Protein AF-A0A2M7ND25-F1 (afdb_monomer)

Nearest PDB structures (foldseek):
  5qsu-assembly2_A  TM=4.707E-01  e=6.808E-01  Homo sapiens
  5uf7-assembly1_A  TM=5.001E-01  e=2.031E+00  Rattus norvegicus
  6gsa-assembly1_E  TM=2.054E-01  e=1.523E+00  Saccharomyces cerevisiae

Foldseek 3Di:
DDDDDDDDDDDDPDPVVVVVVVVVVVVVVVVPCQPQDDDPPPPDRDQRADDVVRLVVLLVVLFADPPDDDDLVSLVVSLVSLVSSQVNLVVNLVVCVVVVHDPVVNVVSVVSNVRSVVRNVSSVVVSLVVLQVQQQVLVVVVLPDACVQQADPVVLDGPPVVSVVSNLVRNPSYPDAWPDWDQWVCVQEVCCVVVVADTRWIWTGHWHAHPPQWIWGFTQTPVPGTKIWIWHDDPSHIYTSDMD

Mean predicted aligned error: 12.82 Å

pLDDT: mean 81.29, std 20.76, range [27.8, 97.62]

Sequence (244 aa):
MKITKLMAILGKINLTVAFIVLFLFTNFAFNTLKAQITTKDKNVSEYTYYTLEEIKERFDKYKIDSSTHLTESEFLERITILQDLKPSTYRTYKAAVAYFATPKRLKEISDINYGINSSIAIAKNKISYMREHKADSTISTFRTQPIERIYDFDRNQFVNKNQLEEVKKYVFASSDKPNFEVHQLDKFLPNVSQFGIKNGQRAFGYRMSLKDNYHLLIIDLPENGRKMILFQQNGWDNTVKGVY

Secondary structure (DSSP, 8-state):
--------------HHHHHHHHHHHHHHHHHH-------S-TT--------HHHHHHHHHHH---TT----HHHHHHHHHHHHHHHHHHHHHHHHHHHTT--HHHHHHHHHHHHHHHHHHHHHHHHHHHHHHHHHHHHHHHHHTS-GGGTEETTTTEE--HHHHHHHHHHGGGSSSPP-EEES-HHHHSTTGGGGTPPTT--EEEEEEE-STTEEEEEEEETTTEEEEEEEEEETTEEEEEEE-

Solvent-accessible surface area (backbone atoms only — not comparable to full-atom values): 14267 Å² total; per-residue (Å²): 135,86,86,90,85,90,79,87,91,82,75,93,71,55,71,66,58,57,50,53,53,51,56,54,51,51,59,57,56,59,73,71,57,75,71,79,72,82,56,99,50,96,83,57,91,75,67,79,83,55,55,72,67,56,48,47,54,50,44,72,72,53,61,48,60,94,84,65,84,75,55,66,68,57,40,52,51,38,39,53,56,46,56,60,44,49,64,33,48,54,49,51,44,54,51,37,59,77,69,68,51,52,70,68,59,55,48,52,46,49,50,50,53,51,48,42,54,50,16,43,51,51,42,52,52,53,44,50,51,54,39,19,58,49,14,45,55,48,48,60,55,55,75,71,53,60,66,74,64,48,37,38,77,93,75,67,40,75,41,59,58,74,60,51,51,50,44,71,71,23,51,88,45,25,85,66,74,68,78,37,76,42,71,36,41,34,80,66,29,72,63,45,53,86,71,77,40,71,75,61,37,45,33,40,25,39,67,42,84,52,72,95,47,27,32,42,35,43,30,46,28,92,89,74,45,69,39,37,37,37,28,38,53,60,88,91,46,42,46,74,73,46,74,88

Radius of gyration: 31.82 Å; Cα contacts (8 Å, |Δi|>4): 282; chains: 1; bounding box: 54×35×125 Å

Structure (mmCIF, N/CA/C/O backbone):
data_AF-A0A2M7ND25-F1
#
_entry.id   AF-A0A2M7ND25-F1
#
loop_
_atom_site.group_PDB
_atom_site.id
_atom_site.type_symbol
_atom_site.label_atom_id
_atom_site.label_alt_id
_atom_site.label_comp_id
_atom_site.label_asym_id
_atom_site.label_entity_id
_atom_site.label_seq_id
_atom_site.pdbx_PDB_ins_code
_atom_site.Cartn_x
_atom_site.Cartn_y
_atom_site.Cartn_z
_atom_site.occupancy
_atom_site.B_iso_or_equiv
_atom_site.auth_seq_id
_atom_site.auth_comp_id
_atom_site.auth_asym_id
_atom_site.auth_atom_id
_atom_site.pdbx_PDB_model_num
ATOM 1 N N . MET A 1 1 ? -10.971 0.078 -93.283 1.00 37.44 1 MET A N 1
ATOM 2 C CA . MET A 1 1 ? -10.490 1.370 -93.831 1.00 37.44 1 MET A CA 1
ATOM 3 C C . MET A 1 1 ? -10.970 2.495 -92.908 1.00 37.44 1 MET A C 1
ATOM 5 O O . MET A 1 1 ? -12.125 2.414 -92.512 1.00 37.44 1 MET A O 1
ATOM 9 N N . LYS A 1 2 ? -10.109 3.496 -92.610 1.00 28.34 2 LYS A N 1
ATOM 10 C CA . LYS A 1 2 ? -10.182 4.563 -91.555 1.00 28.34 2 LYS A CA 1
ATOM 11 C C . LYS A 1 2 ? -9.792 4.042 -90.156 1.00 28.34 2 LYS A C 1
ATOM 13 O O . LYS A 1 2 ? -10.437 3.117 -89.692 1.00 28.34 2 LYS A O 1
ATOM 18 N N . ILE A 1 3 ? -8.702 4.412 -89.461 1.00 29.55 3 ILE A N 1
ATOM 19 C CA . ILE A 1 3 ? -7.854 5.618 -89.251 1.00 29.55 3 ILE A CA 1
ATOM 20 C C . ILE A 1 3 ? -8.504 6.754 -88.421 1.00 29.55 3 ILE A C 1
ATOM 22 O O . ILE A 1 3 ? -9.491 7.347 -88.849 1.00 29.55 3 ILE A O 1
ATOM 26 N N . THR A 1 4 ? -7.788 7.122 -87.333 1.00 30.72 4 THR A N 1
ATOM 27 C CA . THR A 1 4 ? -7.749 8.388 -86.540 1.00 30.72 4 THR A CA 1
ATOM 28 C C . THR A 1 4 ? -8.934 8.702 -85.607 1.00 30.72 4 THR A C 1
ATOM 30 O O . THR A 1 4 ? -10.067 8.440 -85.963 1.00 30.72 4 THR A O 1
ATOM 33 N N . LYS A 1 5 ? -8.789 9.308 -84.412 1.00 30.34 5 LYS A N 1
ATOM 34 C CA . LYS A 1 5 ? -7.699 10.075 -83.764 1.00 30.34 5 LYS A CA 1
ATOM 35 C C . LYS A 1 5 ? -8.072 10.251 -82.278 1.00 30.34 5 LYS A C 1
ATOM 37 O O . LYS A 1 5 ? -9.199 10.648 -82.013 1.00 30.34 5 LYS A O 1
ATOM 42 N N . LEU A 1 6 ? -7.132 10.091 -81.348 1.00 27.80 6 LEU A N 1
ATOM 43 C CA . LEU A 1 6 ? -7.022 10.979 -80.180 1.00 27.80 6 LEU A CA 1
ATOM 44 C C . LEU A 1 6 ? -5.640 10.784 -79.558 1.00 27.80 6 LEU A C 1
ATOM 46 O O . LEU A 1 6 ? -5.403 9.895 -78.748 1.00 27.80 6 LEU A O 1
ATOM 50 N N . MET A 1 7 ? -4.703 11.602 -80.029 1.00 31.08 7 MET A N 1
ATOM 51 C CA . MET A 1 7 ? -3.415 11.808 -79.390 1.00 31.08 7 MET A CA 1
ATOM 52 C C . MET A 1 7 ? -3.385 13.228 -78.835 1.00 31.08 7 MET A C 1
ATOM 54 O O . MET A 1 7 ? -3.850 14.153 -79.500 1.00 31.08 7 MET A O 1
ATOM 58 N N . ALA A 1 8 ? -2.720 13.329 -77.686 1.00 36.59 8 ALA A N 1
ATOM 59 C CA . ALA A 1 8 ? -2.149 14.515 -77.063 1.00 36.59 8 ALA A CA 1
ATOM 60 C C . ALA A 1 8 ? -3.134 15.469 -76.374 1.00 36.59 8 ALA A C 1
ATOM 62 O O . ALA A 1 8 ? -3.842 16.224 -77.023 1.00 36.59 8 ALA A O 1
ATOM 63 N N . ILE A 1 9 ? -3.098 15.470 -75.037 1.00 34.94 9 ILE A N 1
ATOM 64 C CA . ILE A 1 9 ? -2.546 16.558 -74.205 1.00 34.94 9 ILE A CA 1
ATOM 65 C C . ILE A 1 9 ? -2.375 15.991 -72.784 1.00 34.94 9 ILE A C 1
ATOM 67 O O . ILE A 1 9 ? -3.355 15.613 -72.160 1.00 34.94 9 ILE A O 1
ATOM 71 N N . LEU A 1 10 ? -1.127 15.886 -72.322 1.00 34.47 10 LEU A N 1
ATOM 72 C CA . LEU A 1 10 ? -0.626 15.974 -70.934 1.00 34.47 10 LEU A CA 1
ATOM 73 C C . LEU A 1 10 ? 0.829 15.478 -71.036 1.00 34.47 10 LEU A C 1
ATOM 75 O O . LEU A 1 10 ? 1.098 14.290 -71.142 1.00 34.47 10 LEU A O 1
ATOM 79 N N . GLY A 1 11 ? 1.802 16.348 -71.279 1.00 35.22 11 GLY A N 1
ATOM 80 C CA . GLY A 1 11 ? 2.238 17.329 -70.296 1.00 35.22 11 GLY A CA 1
ATOM 81 C C . GLY A 1 11 ? 3.330 16.668 -69.460 1.00 35.22 11 GLY A C 1
ATOM 82 O O . GLY A 1 11 ? 3.032 15.824 -68.626 1.00 35.22 11 GLY A O 1
ATOM 83 N N . LYS A 1 12 ? 4.594 17.012 -69.743 1.00 46.44 12 LYS A N 1
ATOM 84 C CA . LYS A 1 12 ? 5.786 16.586 -68.995 1.00 46.44 12 LYS A CA 1
ATOM 85 C C . LYS A 1 12 ? 5.571 16.805 -67.493 1.00 46.44 12 LYS A C 1
ATOM 87 O O . LYS A 1 12 ? 5.830 17.893 -66.987 1.00 46.44 12 LYS A O 1
ATOM 92 N N . ILE A 1 13 ? 5.146 15.776 -66.771 1.00 44.50 13 ILE A N 1
ATOM 93 C CA . ILE A 1 13 ? 5.341 15.719 -65.327 1.00 44.50 13 ILE A CA 1
ATOM 94 C C . ILE A 1 13 ? 6.727 15.117 -65.149 1.00 44.50 13 ILE A C 1
ATOM 96 O O . ILE A 1 13 ? 6.960 13.949 -65.454 1.00 44.50 13 ILE A O 1
ATOM 100 N N . ASN A 1 14 ? 7.671 15.965 -64.746 1.00 47.22 14 ASN A N 1
ATOM 101 C CA . ASN A 1 14 ? 9.021 15.560 -64.381 1.00 47.22 14 ASN A CA 1
ATOM 102 C C . ASN A 1 14 ? 8.946 14.362 -63.426 1.00 47.22 14 ASN A C 1
ATOM 104 O O . ASN A 1 14 ? 8.345 14.458 -62.355 1.00 47.22 14 ASN A O 1
ATOM 108 N N . LEU A 1 15 ? 9.578 13.250 -63.809 1.00 47.47 15 LEU A N 1
ATOM 109 C CA . LEU A 1 15 ? 9.640 12.004 -63.035 1.00 47.47 15 LEU A CA 1
ATOM 110 C C . LEU A 1 15 ? 10.152 12.240 -61.595 1.00 47.47 15 LEU A C 1
ATOM 112 O O . LEU A 1 15 ? 9.795 11.519 -60.668 1.00 47.47 15 LEU A O 1
ATOM 116 N N . THR A 1 16 ? 10.932 13.304 -61.397 1.00 49.41 16 THR A N 1
ATOM 117 C CA . THR A 1 16 ? 11.420 13.795 -60.103 1.00 49.41 16 THR A CA 1
ATOM 118 C C . THR A 1 16 ? 10.326 14.368 -59.199 1.00 49.41 16 THR A C 1
ATOM 120 O O . THR A 1 16 ? 10.382 14.163 -57.992 1.00 49.41 16 THR A O 1
ATOM 123 N N . VAL A 1 17 ? 9.297 15.026 -59.742 1.00 51.34 17 VAL A N 1
ATOM 124 C CA . VAL A 1 17 ? 8.178 15.559 -58.940 1.00 51.34 17 VAL A CA 1
ATOM 125 C C . VAL A 1 17 ? 7.259 14.425 -58.482 1.00 51.34 17 VAL A C 1
ATOM 127 O O . VAL A 1 17 ? 6.820 14.419 -57.335 1.00 51.34 17 VAL A O 1
ATOM 130 N N . ALA A 1 18 ? 7.046 13.412 -59.329 1.00 51.62 18 ALA A N 1
ATOM 131 C CA . ALA A 1 18 ? 6.300 12.210 -58.951 1.00 51.62 18 ALA A CA 1
ATOM 132 C C . ALA A 1 18 ? 7.004 11.423 -57.827 1.00 51.62 18 ALA A C 1
ATOM 134 O O . ALA A 1 18 ? 6.342 10.953 -56.905 1.00 51.62 18 ALA A O 1
ATOM 135 N N . PHE A 1 19 ? 8.341 11.352 -57.845 1.00 50.66 19 PHE A N 1
ATOM 136 C CA . PHE A 1 19 ? 9.120 10.714 -56.776 1.00 50.66 19 PHE A CA 1
ATOM 137 C C . PHE A 1 19 ? 9.075 11.485 -55.451 1.00 50.66 19 PHE A C 1
ATOM 139 O O . PHE A 1 19 ? 8.971 10.865 -54.396 1.00 50.66 19 PHE A O 1
ATOM 146 N N . ILE A 1 20 ? 9.105 12.822 -55.486 1.00 52.59 20 ILE A N 1
ATOM 147 C CA . ILE A 1 20 ? 9.032 13.658 -54.275 1.00 52.59 20 ILE A CA 1
ATOM 148 C C . ILE A 1 20 ? 7.641 13.573 -53.633 1.00 52.59 20 ILE A C 1
ATOM 150 O O . ILE A 1 20 ? 7.539 13.452 -52.414 1.00 52.59 20 ILE A O 1
ATOM 154 N N . VAL A 1 21 ? 6.569 13.554 -54.432 1.00 50.94 21 VAL A N 1
ATOM 155 C CA . VAL A 1 21 ? 5.205 13.356 -53.912 1.00 50.94 21 VAL A CA 1
ATOM 156 C C . VAL A 1 21 ? 5.044 11.946 -53.329 1.00 50.94 21 VAL A C 1
ATOM 158 O O . VAL A 1 21 ? 4.465 11.805 -52.254 1.00 50.94 21 VAL A O 1
ATOM 161 N N . LEU A 1 22 ? 5.630 10.915 -53.950 1.00 47.28 22 LEU A N 1
ATOM 162 C CA . LEU A 1 22 ? 5.624 9.554 -53.399 1.00 47.28 22 LEU A CA 1
ATOM 163 C C . LEU A 1 22 ? 6.384 9.470 -52.057 1.00 47.28 22 LEU A C 1
ATOM 165 O O . LEU A 1 22 ? 5.892 8.842 -51.124 1.00 47.28 22 LEU A O 1
ATOM 169 N N . PHE A 1 23 ? 7.523 10.163 -51.923 1.00 47.41 23 PHE A N 1
ATOM 170 C CA . PHE A 1 23 ? 8.323 10.202 -50.687 1.00 47.41 23 PHE A CA 1
ATOM 171 C C . PHE A 1 23 ? 7.658 10.992 -49.546 1.00 47.41 23 PHE A C 1
ATOM 173 O O . PHE A 1 23 ? 7.837 10.679 -48.364 1.00 47.41 23 PHE A O 1
ATOM 180 N N . LEU A 1 24 ? 6.877 12.023 -49.882 1.00 43.03 24 LEU A N 1
ATOM 181 C CA . LEU A 1 24 ? 6.111 12.796 -48.903 1.00 43.03 24 LEU A CA 1
ATOM 182 C C . LEU A 1 24 ? 4.874 12.024 -48.419 1.00 43.03 24 LEU A C 1
ATOM 184 O O . LEU A 1 24 ? 4.564 12.068 -47.228 1.00 43.03 24 LEU A O 1
ATOM 188 N N . PHE A 1 25 ? 4.227 11.240 -49.288 1.00 37.72 25 PHE A N 1
ATOM 189 C CA . PHE A 1 25 ? 3.111 10.376 -48.888 1.00 37.72 25 PHE A CA 1
ATOM 190 C C . PHE A 1 25 ? 3.549 9.147 -48.081 1.00 37.72 25 PHE A C 1
ATOM 192 O O . PHE A 1 25 ? 2.822 8.742 -47.173 1.00 37.72 25 PHE A O 1
ATOM 199 N N . THR A 1 26 ? 4.744 8.591 -48.311 1.00 41.53 26 THR A N 1
ATOM 200 C CA . THR A 1 26 ? 5.258 7.508 -47.454 1.00 41.53 26 THR A CA 1
ATOM 201 C C . THR A 1 26 ? 5.571 8.002 -46.043 1.00 41.53 26 THR A C 1
ATOM 203 O O . THR A 1 26 ? 5.204 7.337 -45.080 1.00 41.53 26 THR A O 1
ATOM 206 N N . ASN A 1 27 ? 6.144 9.199 -45.877 1.00 38.53 27 ASN A N 1
ATOM 207 C CA . ASN A 1 27 ? 6.390 9.748 -44.535 1.00 38.53 27 ASN A CA 1
ATOM 208 C C . ASN A 1 27 ? 5.094 10.089 -43.774 1.00 38.53 27 ASN A C 1
ATOM 210 O O . ASN A 1 27 ? 5.050 9.961 -42.551 1.00 38.53 27 ASN A O 1
ATOM 214 N N . PHE A 1 28 ? 4.016 10.458 -44.474 1.00 36.28 28 PHE A N 1
ATOM 215 C CA . PHE A 1 28 ? 2.720 10.725 -43.838 1.00 36.28 28 PHE A CA 1
ATOM 216 C C . PHE A 1 28 ? 1.980 9.436 -43.429 1.00 36.28 28 PHE A C 1
ATOM 218 O O . PHE A 1 28 ? 1.339 9.388 -42.376 1.00 36.28 28 PHE A O 1
ATOM 225 N N . ALA A 1 29 ? 2.122 8.360 -44.210 1.00 35.75 29 ALA A N 1
ATOM 226 C CA . ALA A 1 29 ? 1.545 7.052 -43.890 1.00 35.75 29 ALA A CA 1
ATOM 227 C C . ALA A 1 29 ? 2.282 6.326 -42.745 1.00 35.75 29 ALA A C 1
ATOM 229 O O . ALA A 1 29 ? 1.660 5.578 -41.994 1.00 35.75 29 ALA A O 1
ATOM 230 N N . PHE A 1 30 ? 3.584 6.576 -42.550 1.00 35.50 30 PHE A N 1
ATOM 231 C CA . PHE A 1 30 ? 4.344 5.968 -41.448 1.00 35.50 30 PHE A CA 1
ATOM 232 C C . PHE A 1 30 ? 4.112 6.634 -40.082 1.00 35.50 30 PHE A C 1
ATOM 234 O O . PHE A 1 30 ? 4.264 5.968 -39.062 1.00 35.50 30 PHE A O 1
ATOM 241 N N . ASN A 1 31 ? 3.663 7.895 -40.033 1.00 36.78 31 ASN A N 1
ATOM 242 C CA . ASN A 1 31 ? 3.321 8.555 -38.763 1.00 36.78 31 ASN A CA 1
ATOM 243 C C . ASN A 1 31 ? 1.942 8.160 -38.205 1.00 36.78 31 ASN A C 1
ATOM 245 O O . ASN A 1 31 ? 1.676 8.368 -37.022 1.00 36.78 31 ASN A O 1
ATOM 249 N N . THR A 1 32 ? 1.062 7.579 -39.025 1.00 34.56 32 THR A N 1
ATOM 250 C CA . THR A 1 32 ? -0.290 7.156 -38.607 1.00 34.56 32 THR A CA 1
ATOM 251 C C . THR A 1 32 ? -0.406 5.656 -38.339 1.00 34.56 32 THR A C 1
ATOM 253 O O . THR A 1 32 ? -1.370 5.217 -37.716 1.00 34.56 32 THR A O 1
ATOM 256 N N . LEU A 1 33 ? 0.613 4.870 -38.687 1.00 36.50 33 LEU A N 1
ATOM 257 C CA . LEU A 1 33 ? 0.720 3.451 -38.350 1.00 36.50 33 LEU A CA 1
ATOM 258 C C . LEU A 1 33 ? 1.506 3.260 -37.045 1.00 36.50 33 LEU A C 1
ATOM 260 O O . LEU A 1 33 ? 2.547 2.606 -36.994 1.00 36.50 33 LEU A O 1
ATOM 264 N N . LYS A 1 34 ? 0.962 3.783 -35.939 1.00 37.19 34 LYS A N 1
ATOM 265 C CA . LYS A 1 34 ? 1.228 3.173 -34.629 1.00 37.19 34 LYS A CA 1
ATOM 266 C C . LYS A 1 34 ? 0.648 1.765 -34.695 1.00 37.19 34 LYS A C 1
ATOM 268 O O . LYS A 1 34 ? -0.562 1.584 -34.617 1.00 37.19 34 LYS A O 1
ATOM 273 N N . ALA A 1 35 ? 1.507 0.781 -34.940 1.00 38.62 35 ALA A N 1
ATOM 274 C CA . ALA A 1 35 ? 1.118 -0.609 -35.105 1.00 38.62 35 ALA A CA 1
ATOM 275 C C . ALA A 1 35 ? 0.368 -1.109 -33.858 1.00 38.62 35 ALA A C 1
ATOM 277 O O . ALA A 1 35 ? 0.981 -1.471 -32.858 1.00 38.62 35 ALA A O 1
ATOM 278 N N . GLN A 1 36 ? -0.963 -1.156 -33.910 1.00 33.81 36 GLN A N 1
ATOM 279 C CA . GLN A 1 36 ? -1.766 -1.945 -32.980 1.00 33.81 36 GLN A CA 1
ATOM 280 C C . GLN A 1 36 ? -1.471 -3.424 -33.260 1.00 33.81 36 GLN A C 1
ATOM 282 O O . GLN A 1 36 ? -2.045 -4.036 -34.156 1.00 33.81 36 GLN A O 1
ATOM 287 N N . ILE A 1 37 ? -0.533 -4.009 -32.514 1.00 38.12 37 ILE A N 1
ATOM 288 C CA . ILE A 1 37 ? -0.372 -5.465 -32.470 1.00 38.12 37 ILE A CA 1
ATOM 289 C C . ILE A 1 37 ? -1.262 -5.965 -31.339 1.00 38.12 37 ILE A C 1
ATOM 291 O O . ILE A 1 37 ? -0.919 -5.835 -30.164 1.00 38.12 37 ILE A O 1
ATOM 295 N N . THR A 1 38 ? -2.406 -6.530 -31.708 1.00 30.20 38 THR A N 1
ATOM 296 C CA . THR A 1 38 ? -3.320 -7.223 -30.802 1.00 30.20 38 THR A CA 1
ATOM 297 C C . THR A 1 38 ? -2.626 -8.486 -30.288 1.00 30.20 38 THR A C 1
ATOM 299 O O . THR A 1 38 ? -2.424 -9.450 -31.027 1.00 30.20 38 THR A O 1
ATOM 302 N N . THR A 1 39 ? -2.197 -8.490 -29.029 1.00 37.16 39 THR A N 1
ATOM 303 C CA . THR A 1 39 ? -1.662 -9.695 -28.382 1.00 37.16 39 THR A CA 1
ATOM 304 C C . THR A 1 39 ? -2.783 -10.519 -27.757 1.00 37.16 39 THR A C 1
ATOM 306 O O . THR A 1 39 ? -3.802 -9.985 -27.335 1.00 37.16 39 THR A O 1
ATOM 309 N N . LYS A 1 40 ? -2.560 -11.834 -27.646 1.00 33.59 40 LYS A N 1
ATOM 310 C CA . LYS A 1 40 ? -3.449 -12.865 -27.072 1.00 33.59 40 LYS A CA 1
ATOM 311 C C . LYS A 1 40 ? -3.751 -12.723 -25.564 1.00 33.59 40 LYS A C 1
ATOM 313 O O . LYS A 1 40 ? -4.210 -13.684 -24.952 1.00 33.59 40 LYS A O 1
ATOM 318 N N . ASP A 1 41 ? -3.506 -11.556 -24.978 1.00 37.03 41 ASP A N 1
ATOM 319 C CA . ASP A 1 41 ? -3.825 -11.241 -23.589 1.00 37.03 41 ASP A CA 1
ATOM 320 C C . ASP A 1 41 ? -5.080 -10.366 -23.581 1.00 37.03 41 ASP A C 1
ATOM 322 O O . ASP A 1 41 ? -5.051 -9.214 -24.013 1.00 37.03 41 ASP A O 1
ATOM 326 N N . LYS A 1 42 ? -6.211 -10.924 -23.138 1.00 42.00 42 LYS A N 1
ATOM 327 C CA . LYS A 1 42 ? -7.549 -10.306 -23.260 1.00 42.00 42 LYS A CA 1
ATOM 328 C C . LYS A 1 42 ? -7.725 -8.986 -22.486 1.00 42.00 42 LYS A C 1
ATOM 330 O O . LYS A 1 42 ? -8.793 -8.393 -22.574 1.00 42.00 42 LYS A O 1
ATOM 335 N N . ASN A 1 43 ? -6.701 -8.523 -21.770 1.00 42.94 43 ASN A N 1
ATOM 336 C CA . ASN A 1 43 ? -6.766 -7.351 -20.898 1.00 42.94 43 ASN A CA 1
ATOM 337 C C . ASN A 1 43 ? -5.838 -6.193 -21.304 1.00 42.94 43 ASN A C 1
ATOM 339 O O . ASN A 1 43 ? -5.785 -5.205 -20.579 1.00 42.94 43 ASN A O 1
ATOM 343 N N . VAL A 1 44 ? -5.111 -6.272 -22.427 1.00 44.34 44 VAL A N 1
ATOM 344 C CA . VAL A 1 44 ? -4.262 -5.157 -22.889 1.00 44.34 44 VAL A CA 1
ATOM 345 C C . VAL A 1 44 ? -4.598 -4.822 -24.337 1.00 44.34 44 VAL A C 1
ATOM 347 O O . VAL A 1 44 ? -4.160 -5.499 -25.264 1.00 44.34 44 VAL A O 1
ATOM 350 N N . SER A 1 45 ? -5.423 -3.791 -24.525 1.00 44.66 45 SER A N 1
ATOM 351 C CA . SER A 1 45 ? -5.939 -3.391 -25.838 1.00 44.66 45 SER A CA 1
ATOM 352 C C . SER A 1 45 ? -4.958 -2.550 -26.659 1.00 44.66 45 SER A C 1
ATOM 354 O O . SER A 1 45 ? -5.071 -2.545 -27.880 1.00 44.66 45 SER A O 1
ATOM 356 N N . GLU A 1 46 ? -3.973 -1.885 -26.041 1.00 51.50 46 GLU A N 1
ATOM 357 C CA . GLU A 1 46 ? -3.017 -1.023 -26.748 1.00 51.50 46 GLU A CA 1
ATOM 358 C C . GLU A 1 46 ? -1.631 -1.061 -26.091 1.00 51.50 46 GLU A C 1
ATOM 360 O O . GLU A 1 46 ? -1.486 -0.806 -24.899 1.00 51.50 46 GLU A O 1
ATOM 365 N N . TYR A 1 47 ? -0.595 -1.362 -26.878 1.00 52.22 47 TYR A N 1
ATOM 366 C CA . TYR A 1 47 ? 0.793 -1.101 -26.493 1.00 52.22 47 TYR A CA 1
ATOM 367 C C . TYR A 1 47 ? 1.263 0.142 -27.238 1.00 52.22 47 TYR A C 1
ATOM 369 O O . TYR A 1 47 ? 1.223 0.168 -28.471 1.00 52.22 47 TYR A O 1
ATOM 377 N N . THR A 1 48 ? 1.750 1.148 -26.513 1.00 61.31 48 THR A N 1
ATOM 378 C CA . THR A 1 48 ? 2.438 2.271 -27.154 1.00 61.31 48 THR A CA 1
ATOM 379 C C . THR A 1 48 ? 3.850 1.826 -27.519 1.00 61.31 48 THR A C 1
ATOM 381 O O . THR A 1 48 ? 4.661 1.492 -26.655 1.00 61.31 48 THR A O 1
ATOM 384 N N . TYR A 1 49 ? 4.142 1.786 -28.818 1.00 68.12 49 TYR A N 1
ATOM 385 C CA . TYR A 1 49 ? 5.482 1.493 -29.316 1.00 68.12 49 TYR A CA 1
ATOM 386 C C . TYR A 1 49 ? 6.326 2.759 -29.296 1.00 68.12 49 TYR A C 1
ATOM 388 O O . TYR A 1 49 ? 5.890 3.795 -29.793 1.00 68.12 49 TYR A O 1
ATOM 396 N N . TYR A 1 50 ? 7.534 2.637 -28.750 1.00 79.44 50 TYR A N 1
ATOM 397 C CA . TYR A 1 50 ? 8.524 3.704 -28.708 1.00 79.44 50 TYR A CA 1
ATOM 398 C C . TYR A 1 50 ? 9.794 3.252 -29.438 1.00 79.44 50 TYR A C 1
ATOM 400 O O . TYR A 1 50 ? 10.264 2.124 -29.254 1.00 79.44 50 TYR A O 1
ATOM 408 N N . THR A 1 51 ? 10.359 4.140 -30.247 1.00 86.88 51 THR A N 1
ATOM 409 C CA . THR A 1 51 ? 11.725 4.045 -30.782 1.00 86.88 51 THR A CA 1
ATOM 410 C C . THR A 1 51 ? 12.752 4.108 -29.648 1.00 86.88 51 THR A C 1
ATOM 412 O O . THR A 1 51 ? 12.425 4.507 -28.529 1.00 86.88 51 THR A O 1
ATOM 415 N N . LEU A 1 52 ? 14.015 3.726 -29.888 1.00 86.75 52 LEU A N 1
ATOM 416 C CA . LEU A 1 52 ? 15.008 3.791 -28.807 1.00 86.75 52 LEU A CA 1
ATOM 417 C C . LEU A 1 52 ? 15.241 5.231 -28.336 1.00 86.75 52 LEU A C 1
ATOM 419 O O . LEU A 1 52 ? 15.471 5.466 -27.154 1.00 86.75 52 LEU A O 1
ATOM 423 N N . GLU A 1 53 ? 15.186 6.183 -29.253 1.00 90.56 53 GLU A N 1
ATOM 424 C CA . GLU A 1 53 ? 15.364 7.603 -28.989 1.00 90.56 53 GLU A CA 1
ATOM 425 C C . GLU A 1 53 ? 14.230 8.137 -28.095 1.00 90.56 53 GLU A C 1
ATOM 427 O O . GLU A 1 53 ? 14.513 8.771 -27.081 1.00 90.56 53 GLU A O 1
ATOM 432 N N . GLU A 1 54 ? 12.975 7.760 -28.361 1.00 91.00 54 GLU A N 1
ATOM 433 C CA . GLU A 1 54 ? 11.838 8.080 -27.481 1.00 91.00 54 GLU A CA 1
ATOM 434 C C . GLU A 1 54 ? 11.943 7.391 -26.113 1.00 91.00 54 GLU A C 1
ATOM 436 O O . GLU A 1 54 ? 11.620 7.990 -25.084 1.00 91.00 54 GLU A O 1
ATOM 441 N N . ILE A 1 55 ? 12.405 6.133 -26.075 1.00 92.81 55 ILE A N 1
ATOM 442 C CA . ILE A 1 55 ? 12.638 5.410 -24.817 1.00 92.81 55 ILE A CA 1
ATOM 443 C C . ILE A 1 55 ? 13.681 6.146 -23.976 1.00 92.81 55 ILE A C 1
ATOM 445 O O . ILE A 1 55 ? 13.475 6.312 -22.776 1.00 92.81 55 ILE A O 1
ATOM 449 N N . LYS A 1 56 ? 14.785 6.588 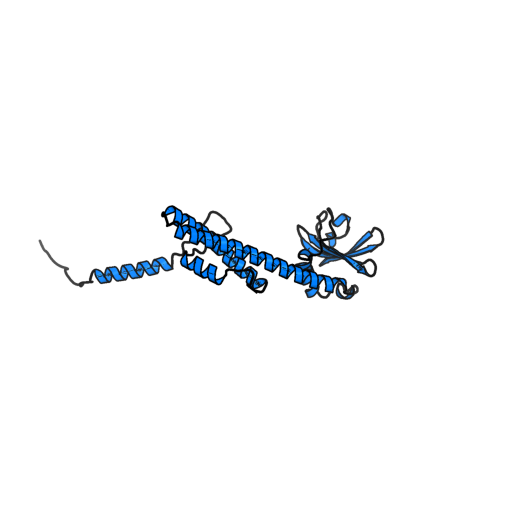-24.587 1.00 94.19 56 LYS A N 1
ATOM 450 C CA . LYS A 1 56 ? 15.847 7.342 -23.909 1.00 94.19 56 LYS A CA 1
ATOM 451 C C . LYS A 1 56 ? 15.337 8.659 -23.364 1.00 94.19 56 LYS A C 1
ATOM 453 O O . LYS A 1 56 ? 15.520 8.915 -22.183 1.00 94.19 56 LYS A O 1
ATOM 458 N N . GLU A 1 57 ? 14.670 9.455 -24.193 1.00 95.31 57 GLU A N 1
ATOM 459 C CA . GLU A 1 57 ? 14.143 10.756 -23.785 1.00 95.31 57 GLU A CA 1
ATOM 460 C C . GLU A 1 57 ? 13.196 10.613 -22.587 1.00 95.31 57 GLU A C 1
ATOM 462 O O . GLU A 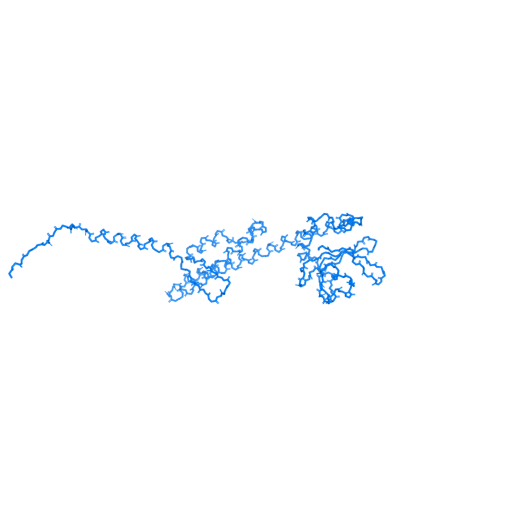1 57 ? 13.337 11.301 -21.573 1.00 95.31 57 GLU A O 1
ATOM 467 N N . ARG A 1 58 ? 12.264 9.656 -22.661 1.00 95.06 58 ARG A N 1
ATOM 468 C CA . ARG A 1 58 ? 11.336 9.376 -21.561 1.00 95.06 58 ARG A CA 1
ATOM 469 C C . ARG A 1 58 ? 12.063 8.840 -20.335 1.00 95.06 58 ARG A C 1
ATOM 471 O O . ARG A 1 58 ? 11.772 9.279 -19.225 1.00 95.06 58 ARG A O 1
ATOM 478 N N . PHE A 1 59 ? 13.006 7.919 -20.506 1.00 96.31 59 PHE A N 1
ATOM 479 C CA . PHE A 1 59 ? 13.786 7.403 -19.388 1.00 96.31 59 PHE A CA 1
ATOM 480 C C . PHE A 1 59 ? 14.580 8.521 -18.703 1.00 96.31 59 PHE A C 1
ATOM 482 O O . PHE A 1 59 ? 14.481 8.661 -17.491 1.00 96.31 59 PHE A O 1
ATOM 489 N N . ASP A 1 60 ? 15.290 9.367 -19.443 1.00 95.81 60 ASP A N 1
ATOM 490 C CA . ASP A 1 60 ? 16.072 10.463 -18.869 1.00 95.81 60 ASP A CA 1
ATOM 491 C C . ASP A 1 60 ? 15.206 11.509 -18.167 1.00 95.81 60 ASP A C 1
ATOM 493 O O . ASP A 1 60 ? 15.605 12.023 -17.121 1.00 95.81 60 ASP A O 1
ATOM 497 N N . LYS A 1 61 ? 14.003 11.776 -18.685 1.00 96.38 61 LYS A N 1
ATOM 498 C CA . LYS A 1 61 ? 13.038 12.688 -18.061 1.00 96.38 61 LYS A CA 1
ATOM 499 C C . LYS A 1 61 ? 12.448 12.133 -16.761 1.00 96.38 61 LYS A C 1
ATOM 501 O O . LYS A 1 61 ? 12.236 12.886 -15.810 1.00 96.38 61 LYS A O 1
ATOM 506 N N . TYR A 1 62 ? 12.137 10.837 -16.728 1.00 96.44 62 TYR A N 1
ATOM 507 C CA . TYR A 1 62 ? 11.352 10.230 -15.648 1.00 96.44 62 TYR A CA 1
ATOM 508 C C . TYR A 1 62 ? 12.152 9.334 -14.707 1.00 96.44 62 TYR A C 1
ATOM 510 O O . TYR A 1 62 ? 11.587 8.882 -13.708 1.00 96.44 62 TYR A O 1
ATOM 518 N N . LYS A 1 63 ? 13.443 9.094 -14.967 1.00 96.69 63 LYS A N 1
ATOM 519 C CA . LYS A 1 63 ? 14.307 8.346 -14.051 1.00 96.69 63 LYS A CA 1
ATOM 520 C C . LYS A 1 63 ? 14.295 8.973 -12.663 1.00 96.69 63 LYS A C 1
ATOM 522 O O . LYS A 1 63 ? 14.096 10.175 -12.477 1.00 96.69 63 LYS A O 1
ATOM 527 N N . ILE A 1 64 ? 14.464 8.098 -11.688 1.00 96.62 64 ILE A N 1
ATOM 528 C CA . ILE A 1 64 ? 14.440 8.405 -10.265 1.00 96.62 64 ILE A CA 1
ATOM 529 C C . ILE A 1 64 ? 15.731 7.870 -9.669 1.00 96.62 64 ILE A C 1
ATOM 531 O O . ILE A 1 64 ? 16.124 6.731 -9.941 1.00 96.62 64 ILE A O 1
ATOM 535 N N . ASP A 1 65 ? 16.341 8.695 -8.834 1.00 94.00 65 ASP A N 1
ATOM 536 C CA . ASP A 1 65 ? 17.523 8.393 -8.041 1.00 94.00 65 ASP A CA 1
ATOM 537 C C . ASP A 1 65 ? 17.275 8.683 -6.547 1.00 94.00 65 ASP A C 1
ATOM 539 O O . ASP A 1 65 ? 16.162 9.001 -6.105 1.00 94.00 65 ASP A O 1
ATOM 543 N N . SER A 1 66 ? 18.323 8.535 -5.738 1.00 89.25 66 SER A N 1
ATOM 544 C CA . SER A 1 66 ? 18.259 8.763 -4.296 1.00 89.25 66 SER A CA 1
ATOM 545 C C . SER A 1 66 ? 17.995 10.224 -3.918 1.00 89.25 66 SER A C 1
ATOM 547 O O . SER A 1 66 ? 17.376 10.450 -2.878 1.00 89.25 66 SER A O 1
ATOM 549 N N . SER A 1 67 ? 18.376 11.206 -4.739 1.00 91.94 67 SER A N 1
ATOM 550 C CA . SER A 1 67 ? 18.171 12.641 -4.479 1.00 91.94 67 SER A CA 1
ATOM 551 C C . SER A 1 67 ? 16.839 13.178 -5.013 1.00 91.94 67 SER A C 1
ATOM 553 O O . SER A 1 67 ? 16.445 14.289 -4.680 1.00 91.94 67 SER A O 1
ATOM 555 N N . THR A 1 68 ? 16.097 12.399 -5.800 1.00 93.12 68 THR A N 1
ATOM 556 C CA . THR A 1 68 ? 14.795 12.811 -6.343 1.00 93.12 68 THR A CA 1
ATOM 557 C C . THR A 1 68 ? 13.751 12.997 -5.232 1.00 93.12 68 THR A C 1
ATOM 559 O O . THR A 1 68 ? 13.388 12.029 -4.559 1.00 93.12 68 THR A O 1
ATOM 562 N N . HIS A 1 69 ? 13.215 14.207 -5.056 1.00 93.12 69 HIS A N 1
ATOM 563 C CA . HIS A 1 69 ? 12.148 14.513 -4.091 1.00 93.12 69 HIS A CA 1
ATOM 564 C C . HIS A 1 69 ? 10.830 14.789 -4.816 1.00 93.12 69 HIS A C 1
ATOM 566 O O . HIS A 1 69 ? 10.764 15.696 -5.639 1.00 93.12 69 HIS A O 1
ATOM 572 N N . LEU A 1 70 ? 9.799 13.997 -4.521 1.00 94.69 70 LEU A N 1
ATOM 573 C CA . LEU A 1 70 ? 8.477 14.065 -5.144 1.00 94.69 70 LEU A CA 1
ATOM 574 C C . LEU A 1 70 ? 7.399 13.703 -4.114 1.00 94.69 70 LEU A C 1
ATOM 576 O O . LEU A 1 70 ? 7.685 13.110 -3.072 1.00 94.69 70 LEU A O 1
ATOM 580 N N . THR A 1 71 ? 6.152 14.031 -4.425 1.00 95.19 71 THR A N 1
ATOM 581 C CA . THR A 1 71 ? 4.966 13.541 -3.716 1.00 95.19 71 THR A CA 1
ATOM 582 C C . THR A 1 71 ? 4.693 12.064 -4.028 1.00 95.19 71 THR A C 1
ATOM 584 O O . THR A 1 71 ? 5.188 11.506 -5.010 1.00 95.19 71 THR A O 1
ATOM 587 N N . GLU A 1 72 ? 3.858 11.408 -3.210 1.00 92.06 72 GLU A N 1
ATOM 588 C CA . GLU A 1 72 ? 3.453 10.012 -3.440 1.00 92.06 72 GLU A CA 1
ATOM 589 C C . GLU A 1 72 ? 2.799 9.832 -4.824 1.00 92.06 72 GLU A C 1
ATOM 591 O O . GLU A 1 72 ? 3.119 8.882 -5.537 1.00 92.06 72 GLU A O 1
ATOM 596 N N . SER A 1 73 ? 1.922 10.758 -5.227 1.00 94.62 73 SER A N 1
ATOM 597 C CA . SER A 1 73 ? 1.244 10.727 -6.529 1.00 94.62 73 SER A CA 1
ATOM 598 C C . SER A 1 73 ? 2.215 10.857 -7.698 1.00 94.62 73 SER A C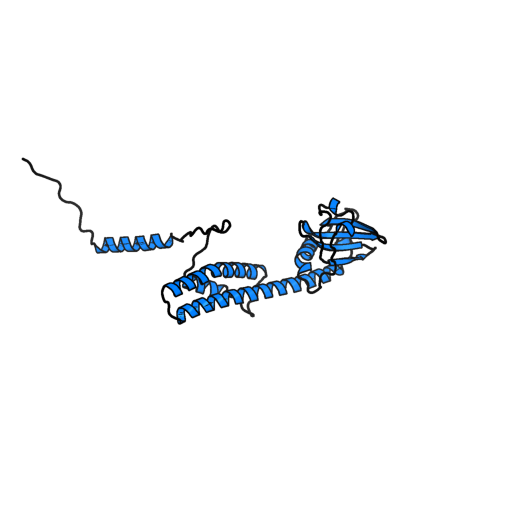 1
ATOM 600 O O . SER A 1 73 ? 2.110 10.102 -8.660 1.00 94.62 73 SER A O 1
ATOM 602 N N . GLU A 1 74 ? 3.195 11.752 -7.597 1.00 96.75 74 GLU A N 1
ATOM 603 C CA . GLU A 1 74 ? 4.211 11.936 -8.638 1.00 96.75 74 GLU A CA 1
ATOM 604 C C . GLU A 1 74 ? 5.128 10.710 -8.754 1.00 96.75 74 GLU A C 1
ATOM 606 O O . GLU A 1 74 ? 5.475 10.296 -9.861 1.00 96.75 74 GLU A O 1
ATOM 611 N N . PHE A 1 75 ? 5.490 10.067 -7.636 1.00 96.88 75 PHE A N 1
ATOM 612 C CA . PHE A 1 75 ? 6.217 8.795 -7.688 1.00 96.88 75 PHE A CA 1
ATOM 613 C C . PHE A 1 75 ? 5.399 7.695 -8.378 1.00 96.88 75 PHE A C 1
ATOM 615 O O . PHE A 1 75 ? 5.951 6.952 -9.190 1.00 96.88 75 PHE A O 1
ATOM 622 N N . LEU A 1 76 ? 4.097 7.587 -8.089 1.00 94.69 76 LEU A N 1
ATOM 623 C CA . LEU A 1 76 ? 3.209 6.605 -8.724 1.00 94.69 76 LEU A CA 1
ATOM 624 C C . LEU A 1 76 ? 3.045 6.855 -10.230 1.00 94.69 76 LEU A C 1
ATOM 626 O O . LEU A 1 76 ? 3.085 5.906 -11.018 1.00 94.69 76 LEU A O 1
ATOM 630 N N . GLU A 1 77 ? 2.918 8.117 -10.639 1.00 96.12 77 GLU A N 1
ATOM 631 C CA . GLU A 1 77 ? 2.876 8.505 -12.050 1.00 96.12 77 GLU A CA 1
ATOM 632 C C . GLU A 1 77 ? 4.164 8.084 -12.767 1.00 96.12 77 GLU A C 1
ATOM 634 O O . GLU A 1 77 ? 4.121 7.392 -13.787 1.00 96.12 77 GLU A O 1
ATOM 639 N N . ARG A 1 78 ? 5.329 8.404 -12.191 1.00 96.12 78 ARG A N 1
ATOM 640 C CA . ARG A 1 78 ? 6.620 8.008 -12.766 1.00 96.12 78 ARG A CA 1
ATOM 641 C C . ARG A 1 78 ? 6.804 6.497 -12.822 1.00 96.12 78 ARG A C 1
ATOM 643 O O . ARG A 1 78 ? 7.306 6.000 -13.825 1.00 96.12 78 ARG A O 1
ATOM 650 N N . ILE A 1 79 ? 6.384 5.754 -11.794 1.00 95.62 79 ILE A N 1
ATOM 651 C CA . ILE A 1 79 ? 6.390 4.283 -11.831 1.00 95.62 79 ILE A CA 1
ATOM 652 C C . ILE A 1 79 ? 5.564 3.786 -13.017 1.00 95.62 79 ILE A C 1
ATOM 654 O O . ILE A 1 79 ? 6.042 2.925 -13.749 1.00 95.62 79 ILE A O 1
ATOM 658 N N . THR A 1 80 ? 4.370 4.341 -13.228 1.00 94.62 80 THR A N 1
ATOM 659 C CA . THR A 1 80 ? 3.479 3.950 -14.329 1.00 94.62 80 THR A CA 1
ATOM 660 C C . THR A 1 80 ? 4.145 4.185 -15.684 1.00 94.62 80 THR A C 1
ATOM 662 O O . THR A 1 80 ? 4.206 3.275 -16.509 1.00 94.62 80 THR A O 1
ATOM 665 N N . ILE A 1 81 ? 4.735 5.367 -15.886 1.00 92.94 81 ILE A N 1
ATOM 666 C CA . ILE A 1 81 ? 5.457 5.706 -17.120 1.00 92.94 81 ILE A CA 1
ATOM 667 C C . ILE A 1 81 ? 6.648 4.762 -17.333 1.00 92.94 81 ILE A C 1
ATOM 669 O O . ILE A 1 81 ? 6.823 4.206 -18.414 1.00 92.94 81 ILE A O 1
ATOM 673 N N . LEU A 1 82 ? 7.467 4.539 -16.303 1.00 94.44 82 LEU A N 1
ATOM 674 C CA . LEU A 1 82 ? 8.634 3.659 -16.385 1.00 94.44 82 LEU A CA 1
ATOM 675 C C . LEU A 1 82 ? 8.239 2.192 -16.629 1.00 94.44 82 LEU A C 1
ATOM 677 O O . LEU A 1 82 ? 8.947 1.474 -17.334 1.00 94.44 82 LEU A O 1
ATOM 681 N N . GLN A 1 83 ? 7.110 1.738 -16.079 1.00 93.44 83 GLN A N 1
ATOM 682 C CA . GLN A 1 83 ? 6.557 0.408 -16.338 1.00 93.44 83 GLN A CA 1
ATOM 683 C C . GLN A 1 83 ? 6.096 0.252 -17.789 1.00 93.44 83 GLN A C 1
ATOM 685 O O . GLN A 1 83 ? 6.379 -0.789 -18.383 1.00 93.44 83 GLN A O 1
ATOM 690 N N . ASP A 1 84 ? 5.469 1.280 -18.368 1.00 90.44 84 ASP A N 1
ATOM 691 C CA . ASP A 1 84 ? 5.062 1.312 -19.781 1.00 90.44 84 ASP A CA 1
ATOM 692 C C . ASP A 1 84 ? 6.265 1.258 -20.741 1.00 90.44 84 ASP A C 1
ATOM 694 O O . ASP A 1 84 ? 6.191 0.673 -21.821 1.00 90.44 84 ASP A O 1
ATOM 698 N N . LEU A 1 85 ? 7.429 1.773 -20.329 1.00 91.69 85 LEU A N 1
ATOM 699 C CA . LEU A 1 85 ? 8.654 1.668 -21.129 1.00 91.69 85 LEU A CA 1
ATOM 700 C C . LEU A 1 85 ? 9.230 0.243 -21.175 1.00 91.69 85 LEU A C 1
ATOM 702 O O . LEU A 1 85 ? 9.875 -0.113 -22.163 1.00 91.69 85 LEU A O 1
ATOM 706 N N . LYS A 1 86 ? 9.016 -0.599 -20.150 1.00 90.25 86 LYS A N 1
ATOM 707 C CA . LYS A 1 86 ? 9.672 -1.923 -20.050 1.00 90.25 86 LYS A CA 1
ATOM 708 C C . LYS A 1 86 ? 9.417 -2.834 -21.261 1.00 90.25 86 LYS A C 1
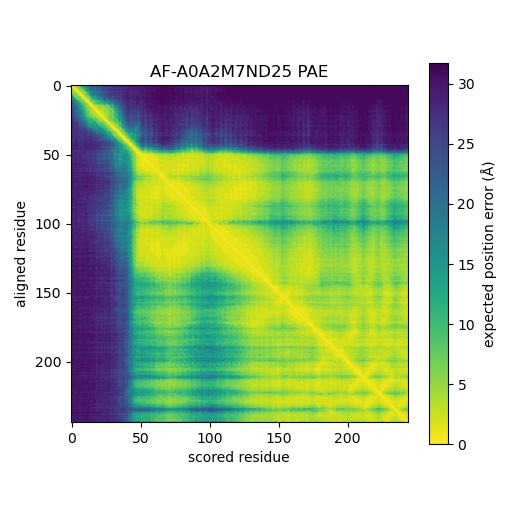ATOM 710 O O . LYS A 1 86 ? 10.395 -3.380 -21.786 1.00 90.25 86 LYS A O 1
ATOM 715 N N . PRO A 1 87 ? 8.167 -3.033 -21.731 1.00 89.12 87 PRO A N 1
ATOM 716 C CA . PRO A 1 87 ? 7.903 -3.868 -22.900 1.00 89.12 87 PRO A CA 1
ATOM 717 C C . PRO A 1 87 ? 8.593 -3.339 -24.160 1.00 89.12 87 PRO A C 1
ATOM 719 O O . PRO A 1 87 ? 9.157 -4.129 -24.918 1.00 89.12 87 PRO A O 1
ATOM 722 N N . SER A 1 88 ? 8.587 -2.019 -24.361 1.00 86.88 88 SER A N 1
ATOM 723 C CA . SER A 1 88 ? 9.217 -1.371 -25.515 1.00 86.88 88 SER A CA 1
ATOM 724 C C . SER A 1 88 ? 10.738 -1.524 -25.478 1.00 86.88 88 SER A C 1
ATOM 726 O O . SER A 1 88 ? 11.320 -1.967 -26.465 1.00 86.88 88 SER A O 1
ATOM 728 N N . THR A 1 89 ? 11.386 -1.323 -24.327 1.00 91.00 89 THR A N 1
ATOM 729 C CA . THR A 1 89 ? 12.836 -1.544 -24.168 1.00 91.00 89 THR A CA 1
ATOM 730 C C . THR A 1 89 ? 13.230 -2.996 -24.445 1.00 91.00 89 THR A C 1
ATOM 732 O O . THR A 1 89 ? 14.199 -3.255 -25.160 1.00 91.00 89 THR A O 1
ATOM 735 N N . TYR A 1 90 ? 12.455 -3.963 -23.947 1.00 88.94 90 TYR A N 1
ATOM 736 C CA . TYR A 1 90 ? 12.712 -5.385 -24.185 1.00 88.94 90 TYR A CA 1
ATOM 737 C C . TYR A 1 90 ? 12.560 -5.783 -25.661 1.00 88.94 90 TYR A C 1
ATOM 739 O O . TYR A 1 90 ? 13.367 -6.547 -26.195 1.00 88.94 90 TYR A O 1
ATOM 747 N N . ARG A 1 91 ? 11.542 -5.257 -26.350 1.00 86.81 91 ARG A N 1
ATOM 748 C CA . ARG A 1 91 ? 11.343 -5.504 -27.787 1.00 86.81 91 ARG A CA 1
ATOM 749 C C . ARG A 1 91 ? 12.443 -4.859 -28.622 1.00 86.81 91 ARG A C 1
ATOM 751 O O . ARG A 1 91 ? 12.979 -5.520 -29.507 1.00 86.81 91 ARG A O 1
ATOM 758 N N . THR A 1 92 ? 12.828 -3.628 -28.296 1.00 88.06 92 THR A N 1
ATOM 759 C CA . THR A 1 92 ? 13.946 -2.931 -28.942 1.00 88.06 92 THR A CA 1
ATOM 760 C C . THR A 1 92 ? 15.252 -3.701 -28.767 1.00 88.06 92 THR A C 1
ATOM 762 O O . THR A 1 92 ? 16.003 -3.841 -29.729 1.00 88.06 92 THR A O 1
ATOM 765 N N . TYR A 1 93 ? 15.489 -4.296 -27.592 1.00 89.88 93 TYR A N 1
ATOM 766 C CA . TYR A 1 93 ? 16.622 -5.200 -27.376 1.00 89.88 93 TYR A CA 1
ATOM 767 C C . TYR A 1 93 ? 16.564 -6.423 -28.301 1.00 89.88 93 TYR A C 1
ATOM 769 O O . TYR A 1 93 ? 17.528 -6.707 -29.007 1.00 89.88 93 TYR A O 1
ATOM 777 N N . LYS A 1 94 ? 15.424 -7.128 -28.351 1.00 90.25 94 LYS A N 1
ATOM 778 C CA . LYS A 1 94 ? 15.247 -8.304 -29.224 1.00 90.25 94 LYS A CA 1
ATOM 779 C C . LYS A 1 94 ? 15.462 -7.982 -30.699 1.00 90.25 94 LYS A C 1
ATOM 781 O O . LYS A 1 94 ? 16.135 -8.742 -31.388 1.00 90.25 94 LYS 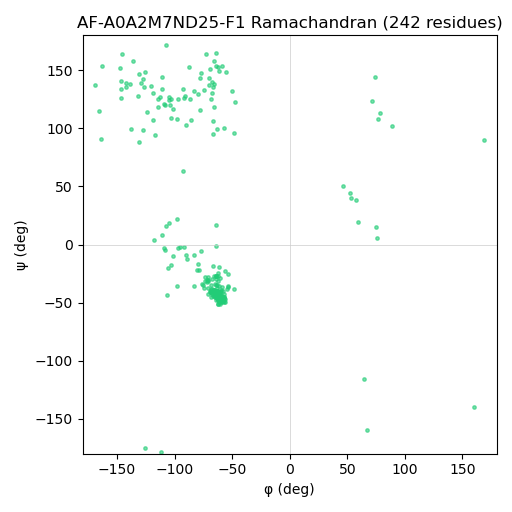A O 1
ATOM 786 N N . ALA A 1 95 ? 14.906 -6.869 -31.170 1.00 87.50 95 ALA A N 1
ATOM 787 C CA . ALA A 1 95 ? 15.102 -6.411 -32.538 1.00 87.50 95 ALA A CA 1
ATOM 788 C C . ALA A 1 95 ? 16.585 -6.108 -32.797 1.00 87.50 95 ALA A C 1
ATOM 790 O O . ALA A 1 95 ? 17.149 -6.612 -33.761 1.00 87.50 95 ALA A O 1
ATOM 791 N N . ALA A 1 96 ? 17.245 -5.366 -31.904 1.00 88.38 96 ALA A N 1
ATOM 792 C CA . ALA A 1 96 ? 18.666 -5.060 -32.032 1.00 88.38 96 ALA A CA 1
ATOM 793 C C . ALA A 1 96 ? 19.537 -6.329 -32.105 1.00 88.38 96 ALA A C 1
ATOM 795 O O . ALA A 1 96 ? 20.453 -6.386 -32.919 1.00 88.38 96 ALA A O 1
ATOM 796 N N . VAL A 1 97 ? 19.228 -7.363 -31.314 1.00 89.25 97 VAL A N 1
ATOM 797 C CA . VAL A 1 97 ? 19.911 -8.667 -31.395 1.00 89.25 97 VAL A CA 1
ATOM 798 C C . VAL A 1 97 ? 19.663 -9.346 -32.745 1.00 89.25 97 VAL A C 1
ATOM 800 O O . VAL A 1 97 ? 20.616 -9.786 -33.382 1.00 89.25 97 VAL A O 1
ATOM 803 N N . ALA A 1 98 ? 18.409 -9.408 -33.202 1.00 90.25 98 ALA A N 1
ATOM 804 C CA . ALA A 1 98 ? 18.042 -10.063 -34.462 1.00 90.25 98 ALA A CA 1
ATOM 805 C C . ALA A 1 98 ? 18.691 -9.410 -35.695 1.00 90.25 98 ALA A C 1
ATOM 807 O O . ALA A 1 98 ? 18.998 -10.097 -36.664 1.00 90.25 98 ALA A O 1
ATOM 808 N N . TYR A 1 99 ? 18.926 -8.097 -35.642 1.00 89.00 99 TYR A N 1
ATOM 809 C CA . TYR A 1 99 ? 19.587 -7.330 -36.700 1.00 89.00 99 TYR A CA 1
ATOM 810 C C . TYR A 1 99 ? 21.088 -7.099 -36.441 1.00 89.00 99 TYR A C 1
ATOM 812 O O . TYR A 1 99 ? 21.668 -6.174 -37.004 1.00 89.00 99 TYR A O 1
ATOM 820 N N . PHE A 1 100 ? 21.724 -7.927 -35.600 1.00 85.38 100 PHE A N 1
ATOM 821 C CA . PHE A 1 100 ? 23.174 -7.924 -35.347 1.00 85.38 100 PHE A CA 1
ATOM 822 C C . PHE A 1 100 ? 23.746 -6.555 -34.936 1.00 85.38 100 PHE A C 1
ATOM 824 O O . PHE A 1 100 ? 24.831 -6.155 -35.362 1.00 85.38 100 PHE A O 1
ATOM 831 N N . ALA A 1 101 ? 23.015 -5.813 -34.098 1.00 88.06 101 ALA A N 1
ATOM 832 C CA . ALA A 1 101 ? 23.473 -4.528 -33.587 1.00 88.06 101 ALA A CA 1
ATOM 833 C C . ALA A 1 101 ? 24.804 -4.652 -32.825 1.00 88.06 101 ALA A C 1
ATOM 835 O O . ALA A 1 101 ? 25.127 -5.681 -32.229 1.00 88.06 101 ALA A O 1
ATOM 836 N N . THR A 1 102 ? 25.569 -3.559 -32.797 1.00 92.31 102 THR A N 1
ATOM 837 C CA . THR A 1 102 ? 26.874 -3.532 -32.126 1.00 92.31 102 THR A CA 1
ATOM 838 C C . THR A 1 102 ? 26.751 -3.798 -30.616 1.00 92.31 102 THR A C 1
ATOM 840 O O . THR A 1 102 ? 25.750 -3.410 -30.001 1.00 92.31 102 THR A O 1
ATOM 843 N N . PRO A 1 103 ? 27.795 -4.352 -29.962 1.00 93.31 103 PRO A N 1
ATOM 844 C CA . PRO A 1 103 ? 27.803 -4.549 -28.509 1.00 93.31 103 PRO A CA 1
ATOM 845 C C . PRO A 1 103 ? 27.506 -3.267 -27.723 1.00 93.31 103 PRO A C 1
ATOM 847 O O . PRO A 1 103 ? 26.807 -3.300 -26.714 1.00 93.31 103 PRO A O 1
ATOM 850 N N . LYS A 1 104 ? 27.971 -2.113 -28.223 1.00 93.50 104 LYS A N 1
ATOM 851 C CA . LYS A 1 104 ? 27.684 -0.797 -27.638 1.00 93.50 104 LYS A CA 1
ATOM 852 C C . LYS A 1 104 ? 26.182 -0.492 -27.626 1.00 93.50 104 LYS A C 1
ATOM 854 O O . LYS A 1 104 ? 25.670 -0.033 -26.610 1.00 93.50 104 LYS A O 1
ATOM 859 N N . ARG A 1 105 ? 25.475 -0.763 -28.729 1.00 88.31 105 ARG A N 1
ATOM 860 C CA . ARG A 1 105 ? 24.026 -0.530 -28.842 1.00 88.31 105 ARG A CA 1
ATOM 861 C C . ARG A 1 105 ? 23.234 -1.480 -27.945 1.00 88.31 105 ARG A C 1
ATOM 863 O O . ARG A 1 105 ? 22.292 -1.050 -27.290 1.00 88.31 105 ARG A O 1
ATOM 870 N N . LEU A 1 106 ? 23.637 -2.747 -27.870 1.00 90.81 106 LEU A N 1
ATOM 871 C CA . LEU A 1 106 ? 23.013 -3.721 -26.969 1.00 90.81 106 LEU A CA 1
ATOM 872 C C . LEU A 1 106 ? 23.219 -3.348 -25.495 1.00 90.81 106 LEU A C 1
ATOM 874 O O . LEU A 1 106 ? 22.272 -3.414 -24.711 1.00 90.81 106 LEU A O 1
ATOM 878 N N . LYS A 1 107 ? 24.430 -2.902 -25.133 1.00 93.50 107 LYS A N 1
ATOM 879 C CA . LYS A 1 107 ? 24.746 -2.410 -23.787 1.00 93.50 107 LYS A CA 1
ATOM 880 C C . LYS A 1 107 ? 23.893 -1.200 -23.421 1.00 93.50 107 LYS A C 1
ATOM 882 O O . LYS A 1 107 ? 23.313 -1.184 -22.348 1.00 93.50 107 LYS A O 1
ATOM 887 N N . GLU A 1 108 ? 23.753 -0.234 -24.324 1.00 93.88 108 GLU A N 1
ATOM 888 C CA . GLU A 1 108 ? 22.916 0.950 -24.111 1.00 93.88 108 GLU A CA 1
ATOM 889 C C . GLU A 1 108 ? 21.456 0.589 -23.779 1.00 93.88 108 GLU A C 1
ATOM 891 O O . GLU A 1 108 ? 20.900 1.087 -22.802 1.00 93.88 108 GLU A O 1
ATOM 896 N N . ILE A 1 109 ? 20.843 -0.325 -24.539 1.00 92.69 109 ILE A N 1
ATOM 897 C CA . ILE A 1 109 ? 19.465 -0.773 -24.279 1.00 92.69 109 ILE A CA 1
ATOM 898 C C . ILE A 1 109 ? 19.375 -1.522 -22.938 1.00 92.69 109 ILE A C 1
ATOM 900 O O . ILE A 1 109 ? 18.415 -1.349 -22.183 1.00 92.69 109 ILE A O 1
ATOM 904 N N . SER A 1 110 ? 20.383 -2.343 -22.627 1.00 92.88 110 SER A N 1
ATOM 905 C CA . SER A 1 110 ? 20.472 -3.065 -21.355 1.00 92.88 110 SER A CA 1
ATOM 906 C C . SER A 1 110 ? 20.598 -2.116 -20.159 1.00 92.88 110 SER A C 1
ATOM 908 O O . SER A 1 110 ? 19.907 -2.306 -19.158 1.00 92.88 110 SER A O 1
ATOM 910 N N . ASP A 1 111 ? 21.431 -1.081 -20.271 1.00 95.31 111 ASP A N 1
ATOM 911 C CA . ASP A 1 111 ? 21.648 -0.074 -19.229 1.00 95.31 111 ASP A CA 1
ATOM 912 C C . ASP A 1 111 ? 20.352 0.711 -18.954 1.00 95.31 111 ASP A C 1
ATOM 914 O O . ASP A 1 111 ? 19.999 0.925 -17.795 1.00 95.31 111 ASP A O 1
ATOM 918 N N . ILE A 1 112 ? 19.582 1.052 -19.997 1.00 95.75 112 ILE A N 1
ATOM 919 C CA . ILE A 1 112 ? 18.254 1.673 -19.847 1.00 95.75 112 ILE A CA 1
ATOM 920 C C . ILE A 1 112 ? 17.290 0.732 -19.119 1.00 95.75 112 ILE A C 1
ATOM 922 O O . ILE A 1 112 ? 16.605 1.149 -18.187 1.00 95.75 112 ILE A O 1
ATOM 926 N N . ASN A 1 113 ? 17.234 -0.548 -19.499 1.00 94.25 113 ASN A N 1
ATOM 927 C CA . ASN A 1 113 ? 16.362 -1.515 -18.828 1.00 94.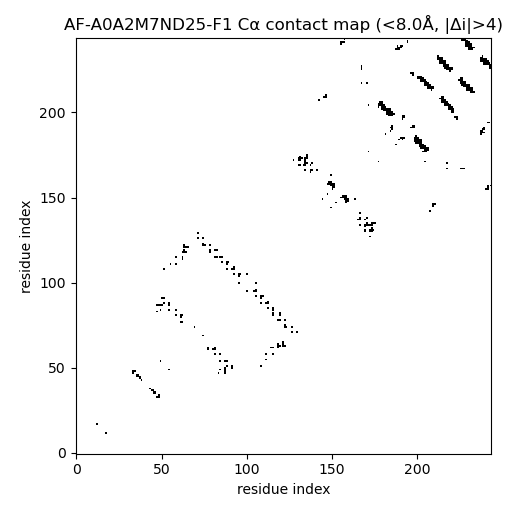25 113 ASN A CA 1
ATOM 928 C C . ASN A 1 113 ? 16.729 -1.680 -17.343 1.00 94.25 113 ASN A C 1
ATOM 930 O O . ASN A 1 113 ? 15.849 -1.724 -16.481 1.00 94.25 113 ASN A O 1
ATOM 934 N N . TYR A 1 114 ? 18.022 -1.747 -17.028 1.00 95.25 114 TYR A N 1
ATOM 935 C CA . TYR A 1 114 ? 18.496 -1.764 -15.647 1.00 95.25 114 TYR A CA 1
ATOM 936 C C . TYR A 1 114 ? 18.092 -0.485 -14.902 1.00 95.25 114 TYR A C 1
ATOM 938 O O . TYR A 1 114 ? 17.510 -0.561 -13.819 1.00 95.25 114 TYR A O 1
ATOM 946 N N . GLY A 1 115 ? 18.319 0.678 -15.516 1.00 97.06 115 GLY A N 1
ATOM 947 C CA . GLY A 1 115 ? 17.949 1.983 -14.977 1.00 97.06 115 GLY A CA 1
ATOM 948 C C . GLY A 1 115 ? 16.457 2.100 -14.668 1.00 97.06 115 GLY A C 1
ATOM 949 O O . GLY A 1 115 ? 16.100 2.516 -13.571 1.00 97.06 115 GLY A O 1
ATOM 950 N N . ILE A 1 116 ? 15.582 1.645 -15.573 1.00 96.75 116 ILE A N 1
ATOM 951 C CA . ILE A 1 116 ? 14.127 1.599 -15.359 1.00 96.75 116 ILE A CA 1
ATOM 952 C C . ILE A 1 116 ? 13.784 0.792 -14.099 1.00 96.75 116 ILE A C 1
ATOM 954 O O . ILE A 1 116 ? 13.033 1.261 -13.243 1.00 96.75 116 ILE A O 1
ATOM 958 N N . ASN A 1 117 ? 14.337 -0.418 -13.960 1.00 95.44 117 ASN A N 1
ATOM 959 C CA . ASN A 1 117 ? 14.059 -1.270 -12.801 1.00 95.44 117 ASN A CA 1
ATOM 960 C C . ASN A 1 117 ? 14.582 -0.649 -11.498 1.00 95.44 117 ASN A C 1
ATOM 962 O O . ASN A 1 117 ? 13.874 -0.671 -10.491 1.00 95.44 117 ASN A O 1
ATOM 966 N N . SER A 1 118 ? 15.781 -0.062 -11.534 1.00 97.00 118 SER A N 1
ATOM 967 C CA . SER A 1 118 ? 16.378 0.641 -10.396 1.00 97.00 118 SER A CA 1
ATOM 968 C C . SER A 1 118 ? 15.520 1.832 -9.960 1.00 97.00 118 SER A C 1
ATOM 970 O O . SER A 1 118 ? 15.130 1.921 -8.797 1.00 97.00 118 SER A O 1
ATOM 972 N N . SER A 1 119 ? 15.114 2.695 -10.896 1.00 97.62 119 SER A N 1
ATOM 973 C CA . SER A 1 119 ? 14.254 3.847 -10.609 1.00 97.62 119 SER A CA 1
ATOM 974 C C . SER A 1 119 ? 12.897 3.442 -10.031 1.00 97.62 119 SER A C 1
ATOM 976 O O . SER A 1 119 ? 12.441 4.057 -9.069 1.00 97.62 119 SER A O 1
ATOM 978 N N . ILE A 1 120 ? 12.269 2.376 -10.546 1.00 96.75 120 ILE A N 1
ATOM 979 C CA . ILE A 1 120 ? 11.019 1.844 -9.979 1.00 96.75 120 ILE A CA 1
ATOM 980 C C . ILE A 1 120 ? 11.238 1.342 -8.545 1.00 96.75 120 ILE A C 1
ATOM 982 O O . ILE A 1 120 ? 10.400 1.593 -7.678 1.00 96.75 120 ILE A O 1
ATOM 986 N N . ALA A 1 121 ? 12.337 0.631 -8.278 1.00 95.56 121 ALA A N 1
ATOM 987 C CA . ALA A 1 121 ? 12.645 0.129 -6.941 1.00 95.56 121 ALA A CA 1
ATOM 988 C C . ALA A 1 121 ? 12.866 1.278 -5.942 1.00 95.56 121 ALA A C 1
ATOM 990 O O . ALA A 1 121 ? 12.269 1.278 -4.866 1.00 95.56 121 ALA A O 1
ATOM 991 N N . ILE A 1 122 ? 13.643 2.296 -6.327 1.00 96.44 122 ILE A N 1
ATOM 992 C CA . ILE A 1 122 ? 13.872 3.496 -5.510 1.00 96.44 122 ILE A CA 1
ATOM 993 C C . ILE A 1 122 ? 12.547 4.210 -5.220 1.00 96.44 122 ILE A C 1
ATOM 995 O O . ILE A 1 122 ? 12.265 4.531 -4.067 1.00 96.44 122 ILE A O 1
ATOM 999 N N . ALA A 1 123 ? 11.705 4.410 -6.237 1.00 96.62 123 ALA A N 1
ATOM 1000 C CA . ALA A 1 123 ? 10.401 5.051 -6.085 1.00 96.62 123 ALA A CA 1
ATOM 1001 C C . ALA A 1 123 ? 9.498 4.300 -5.097 1.00 96.62 123 ALA A C 1
ATOM 1003 O O . ALA A 1 123 ? 8.906 4.909 -4.208 1.00 96.62 123 ALA A O 1
ATOM 1004 N N . LYS A 1 124 ? 9.428 2.967 -5.209 1.00 95.50 124 LYS A N 1
ATOM 1005 C CA . LYS A 1 124 ? 8.650 2.124 -4.290 1.00 95.50 124 LYS A CA 1
ATOM 1006 C C . LYS A 1 124 ? 9.151 2.227 -2.852 1.00 95.50 124 LYS A C 1
ATOM 1008 O O . LYS A 1 124 ? 8.331 2.354 -1.947 1.00 95.50 124 LYS A O 1
ATOM 1013 N N . ASN A 1 125 ? 10.467 2.229 -2.647 1.00 95.12 125 ASN A N 1
ATOM 1014 C CA . ASN A 1 125 ? 11.054 2.391 -1.317 1.00 95.12 125 ASN A CA 1
ATOM 1015 C C . ASN A 1 125 ? 10.728 3.767 -0.724 1.00 95.12 125 ASN A C 1
ATOM 1017 O O . ASN A 1 125 ? 10.320 3.850 0.432 1.00 95.12 125 ASN A O 1
ATOM 1021 N N . LYS A 1 126 ? 10.830 4.840 -1.521 1.00 95.56 126 LYS A N 1
ATOM 1022 C CA . LYS A 1 126 ? 10.456 6.193 -1.083 1.00 95.56 126 LYS A CA 1
ATOM 1023 C C . LYS A 1 126 ? 8.971 6.300 -0.739 1.00 95.56 126 LYS A C 1
ATOM 1025 O O . LYS A 1 126 ? 8.646 6.831 0.317 1.00 95.56 126 LYS A O 1
ATOM 1030 N N . ILE A 1 127 ? 8.080 5.737 -1.561 1.00 94.25 127 ILE A N 1
ATOM 1031 C CA . ILE A 1 127 ? 6.644 5.656 -1.249 1.00 94.25 127 ILE A CA 1
ATOM 1032 C C . ILE A 1 127 ? 6.422 4.906 0.068 1.00 94.25 127 ILE A C 1
ATOM 1034 O O . ILE A 1 127 ? 5.655 5.376 0.903 1.00 94.25 127 ILE A O 1
ATOM 1038 N N . SER A 1 128 ? 7.078 3.759 0.267 1.00 92.12 128 SER A N 1
ATOM 1039 C CA . SER A 1 128 ? 6.947 2.977 1.502 1.00 92.12 128 SER A CA 1
ATOM 1040 C C . SER A 1 128 ? 7.343 3.805 2.721 1.00 92.12 128 SER A C 1
ATOM 1042 O O . SER A 1 128 ? 6.564 3.903 3.660 1.00 92.12 128 SER A O 1
ATOM 1044 N N . TYR A 1 129 ? 8.495 4.476 2.660 1.00 92.69 129 TYR A N 1
ATOM 1045 C CA . TYR A 1 129 ? 8.975 5.350 3.728 1.00 92.69 129 TYR A CA 1
ATOM 1046 C C . TYR A 1 129 ? 8.015 6.517 4.017 1.00 92.69 129 TYR A C 1
ATOM 1048 O O . TYR A 1 129 ? 7.686 6.788 5.167 1.00 92.69 129 TYR A O 1
ATOM 1056 N N . MET A 1 130 ? 7.507 7.187 2.976 1.00 92.81 130 MET A N 1
ATOM 1057 C CA . MET A 1 130 ? 6.526 8.269 3.131 1.00 92.81 130 MET A CA 1
ATOM 1058 C C . MET A 1 130 ? 5.227 7.777 3.781 1.00 92.81 130 MET A C 1
ATOM 1060 O O . MET A 1 130 ? 4.652 8.470 4.621 1.00 92.81 130 MET A O 1
ATOM 1064 N N . ARG A 1 131 ? 4.758 6.586 3.391 1.00 92.81 131 ARG A N 1
ATOM 1065 C CA . ARG A 1 131 ? 3.554 5.967 3.954 1.00 92.81 131 ARG A CA 1
ATOM 1066 C C . ARG A 1 131 ? 3.753 5.551 5.404 1.00 92.81 131 ARG A C 1
ATOM 1068 O O . ARG A 1 131 ? 2.844 5.788 6.187 1.00 92.81 131 ARG A O 1
ATOM 1075 N N . GLU A 1 132 ? 4.908 4.990 5.750 1.00 93.12 132 GLU A N 1
ATOM 1076 C CA . GLU A 1 132 ? 5.271 4.616 7.122 1.00 93.12 132 GLU A CA 1
ATOM 1077 C C . GLU A 1 132 ? 5.330 5.843 8.031 1.00 93.12 132 GLU A C 1
ATOM 1079 O O . GLU A 1 132 ? 4.610 5.909 9.022 1.00 93.12 132 GLU A O 1
ATOM 1084 N N . HIS A 1 133 ? 6.063 6.886 7.632 1.00 91.38 133 HIS A N 1
ATOM 1085 C CA . HIS A 1 133 ? 6.140 8.124 8.408 1.00 91.38 133 HIS A CA 1
ATOM 1086 C C . HIS A 1 133 ? 4.760 8.780 8.589 1.00 91.38 133 HIS A C 1
ATOM 1088 O O . HIS A 1 133 ? 4.435 9.297 9.663 1.00 91.38 133 HIS A O 1
ATOM 1094 N N . LYS A 1 134 ? 3.918 8.769 7.543 1.00 91.12 134 LYS A N 1
ATOM 1095 C CA . LYS A 1 134 ? 2.537 9.251 7.655 1.00 91.12 134 LYS A CA 1
ATOM 1096 C C . LYS A 1 134 ? 1.719 8.367 8.602 1.00 91.12 134 LYS A C 1
ATOM 1098 O O . LYS A 1 134 ? 1.019 8.905 9.452 1.00 91.12 134 LYS A O 1
ATOM 1103 N N . ALA A 1 135 ? 1.828 7.044 8.491 1.00 91.12 135 ALA A N 1
ATOM 1104 C CA . ALA A 1 135 ? 1.126 6.093 9.346 1.00 91.12 135 ALA A CA 1
ATOM 1105 C C . ALA A 1 135 ? 1.474 6.287 10.823 1.00 91.12 135 ALA A C 1
ATOM 1107 O O . ALA A 1 135 ? 0.570 6.436 11.640 1.00 91.12 135 ALA A O 1
ATOM 1108 N N . ASP A 1 136 ? 2.760 6.360 11.152 1.00 90.06 136 ASP A N 1
ATOM 1109 C CA . ASP A 1 136 ? 3.234 6.491 12.529 1.00 90.06 136 ASP A CA 1
ATOM 1110 C C . ASP A 1 136 ? 2.748 7.802 13.164 1.00 90.06 136 ASP A C 1
ATOM 1112 O O . ASP A 1 136 ? 2.232 7.806 14.285 1.00 90.06 136 ASP A O 1
ATOM 1116 N N . SER A 1 137 ? 2.803 8.910 12.416 1.00 88.75 137 SER A N 1
ATOM 1117 C CA . SER A 1 137 ? 2.256 10.201 12.853 1.00 88.75 137 SER A CA 1
ATOM 1118 C C . SER A 1 137 ? 0.735 10.150 13.065 1.00 88.75 137 SER A C 1
ATOM 1120 O O . SER A 1 137 ? 0.226 10.598 14.103 1.00 88.75 137 SER A O 1
ATOM 1122 N N . THR A 1 138 ? 0.002 9.566 12.111 1.00 87.31 138 THR A N 1
ATOM 1123 C CA . THR A 1 138 ? -1.457 9.426 12.162 1.00 87.31 138 THR A CA 1
ATOM 1124 C C . THR A 1 138 ? -1.899 8.543 13.334 1.00 87.31 138 THR A C 1
ATOM 1126 O O . THR A 1 138 ? -2.803 8.931 14.075 1.00 87.31 138 THR A O 1
ATOM 1129 N N . ILE A 1 139 ? -1.260 7.389 13.550 1.00 85.75 139 ILE A N 1
ATOM 1130 C CA . ILE A 1 139 ? -1.590 6.454 14.637 1.00 85.75 139 ILE A CA 1
ATOM 1131 C C . ILE A 1 139 ? -1.242 7.046 15.998 1.00 85.75 139 ILE A C 1
ATOM 1133 O O . ILE A 1 139 ? -2.057 6.951 16.914 1.00 85.75 139 ILE A O 1
ATOM 1137 N N . SER A 1 140 ? -0.061 7.653 16.143 1.00 85.00 140 SER A N 1
ATOM 1138 C CA . SER A 1 140 ? 0.367 8.270 17.404 1.00 85.00 140 SER A CA 1
ATOM 1139 C C . SER A 1 140 ? -0.641 9.325 17.867 1.00 85.00 140 SER A C 1
ATOM 1141 O O . SER A 1 140 ? -1.110 9.304 19.007 1.00 85.00 140 SER A O 1
ATOM 1143 N N . THR A 1 141 ? -1.086 10.170 16.934 1.00 84.00 141 THR A N 1
ATOM 1144 C CA . THR A 1 141 ? -2.131 11.163 17.202 1.00 84.00 141 THR A CA 1
ATOM 1145 C C . THR A 1 141 ? -3.461 10.491 17.538 1.00 84.00 141 THR A C 1
ATOM 1147 O O . THR A 1 141 ? -4.113 10.875 18.501 1.00 84.00 141 THR A O 1
ATOM 1150 N N . PHE A 1 142 ? -3.867 9.467 16.783 1.00 86.69 142 PHE A N 1
ATOM 1151 C CA . PHE A 1 142 ? -5.147 8.783 16.975 1.00 86.69 142 PHE A CA 1
ATOM 1152 C C . PHE A 1 142 ? -5.254 8.046 18.322 1.00 86.69 142 PHE A C 1
ATOM 1154 O O . PHE A 1 142 ? -6.285 8.131 18.983 1.00 86.69 142 PHE A O 1
ATOM 1161 N N . ARG A 1 143 ? -4.190 7.368 18.775 1.00 81.50 143 ARG A N 1
ATOM 1162 C CA . ARG A 1 143 ? -4.175 6.587 20.032 1.00 81.50 143 ARG A CA 1
ATOM 1163 C C . ARG A 1 143 ? -4.407 7.424 21.288 1.00 81.50 143 ARG A C 1
ATOM 1165 O O . ARG A 1 143 ? -4.828 6.883 22.303 1.00 81.50 143 ARG A O 1
ATOM 1172 N N . THR A 1 144 ? -4.108 8.717 21.232 1.00 81.81 144 THR A N 1
ATOM 1173 C CA . THR A 1 144 ? -4.268 9.633 22.372 1.00 81.81 144 THR A CA 1
ATOM 1174 C C . THR A 1 144 ? -5.627 10.330 22.390 1.00 81.81 144 THR A C 1
ATOM 1176 O O . THR A 1 144 ? -5.916 11.092 23.312 1.00 81.81 144 THR A O 1
ATOM 1179 N N . GLN A 1 145 ? -6.481 10.079 21.393 1.00 83.94 145 GLN A N 1
ATOM 1180 C CA . GLN A 1 145 ? -7.783 10.723 21.310 1.00 83.94 145 GLN A CA 1
ATOM 1181 C C . GLN A 1 145 ? -8.800 10.097 22.271 1.00 83.94 145 GLN A C 1
ATOM 1183 O O . GLN A 1 145 ? -8.833 8.877 22.444 1.00 83.94 145 GLN A O 1
ATOM 1188 N N . PRO A 1 146 ? -9.679 10.923 22.860 1.00 86.50 146 PRO A N 1
ATOM 1189 C CA . PRO A 1 146 ? -10.786 10.426 23.658 1.00 86.50 146 PRO A CA 1
ATOM 1190 C C . PRO A 1 146 ? -11.821 9.732 22.751 1.00 86.50 146 PRO A C 1
ATOM 1192 O O . PRO A 1 146 ? -11.954 10.068 21.570 1.00 86.50 146 PRO A O 1
ATOM 1195 N N . ILE A 1 147 ? -12.550 8.749 23.286 1.00 86.50 147 ILE A N 1
ATOM 1196 C CA . ILE A 1 147 ? -13.445 7.878 22.502 1.00 86.50 147 ILE A CA 1
ATOM 1197 C C . ILE A 1 147 ? -14.554 8.655 21.782 1.00 86.50 147 ILE A C 1
ATOM 1199 O O . ILE A 1 147 ? -14.951 8.288 20.680 1.00 86.50 147 ILE A O 1
ATOM 1203 N N . GLU A 1 148 ? -14.975 9.785 22.338 1.00 89.56 148 GLU A N 1
ATOM 1204 C CA . GLU A 1 148 ? -15.986 10.692 21.793 1.00 89.56 148 GLU A CA 1
ATOM 1205 C C . GLU A 1 148 ? -15.520 11.372 20.491 1.00 89.56 148 GLU A C 1
ATOM 1207 O O . GLU A 1 148 ? -16.330 11.876 19.715 1.00 89.56 148 GLU A O 1
ATOM 1212 N N . ARG A 1 149 ? -14.206 11.382 20.212 1.00 89.19 149 ARG A N 1
ATOM 1213 C CA . ARG A 1 149 ? -13.644 11.807 18.916 1.00 89.19 149 ARG A CA 1
ATOM 1214 C C . ARG A 1 149 ? -13.653 10.690 17.871 1.00 89.19 149 ARG A C 1
ATOM 1216 O O . ARG A 1 149 ? -13.384 10.975 16.707 1.00 89.19 149 ARG A O 1
ATOM 1223 N N . ILE A 1 150 ? -13.962 9.457 18.259 1.00 89.19 150 ILE A N 1
ATOM 1224 C CA . ILE A 1 150 ? -14.005 8.281 17.382 1.00 89.19 150 ILE A CA 1
ATOM 1225 C C . ILE A 1 150 ? -15.461 7.879 17.130 1.00 89.19 150 ILE A C 1
ATOM 1227 O O . ILE A 1 150 ? -15.839 7.598 15.992 1.00 89.19 150 ILE A O 1
ATOM 1231 N N . TYR A 1 151 ? -16.287 7.881 18.177 1.00 91.38 151 TYR A N 1
ATOM 1232 C CA . TYR A 1 151 ? -17.652 7.375 18.138 1.00 91.38 151 TYR A CA 1
ATOM 1233 C C . TYR A 1 151 ? -18.608 8.230 18.973 1.00 91.38 151 TYR A C 1
ATOM 1235 O O . TYR A 1 151 ? -18.309 8.593 20.108 1.00 91.38 151 TYR A O 1
ATOM 1243 N N . ASP A 1 152 ? -19.772 8.519 18.400 1.00 91.69 152 ASP A N 1
ATOM 1244 C CA . ASP A 1 152 ? -20.897 9.176 19.059 1.00 91.69 152 ASP A CA 1
ATOM 1245 C C . ASP A 1 152 ? -21.888 8.097 19.510 1.00 91.69 152 ASP A C 1
ATOM 1247 O O . ASP A 1 152 ? -22.543 7.452 18.683 1.00 91.69 152 ASP A O 1
ATOM 1251 N N . PHE A 1 153 ? -21.949 7.870 20.824 1.00 88.00 153 PHE A N 1
ATOM 1252 C CA . PHE A 1 153 ? -22.798 6.848 21.438 1.00 88.00 153 PHE A CA 1
ATOM 1253 C C . PHE A 1 153 ? -24.285 7.195 21.387 1.00 88.00 153 PHE A C 1
ATOM 1255 O O . PHE A 1 153 ? -25.103 6.287 21.259 1.00 88.00 153 PHE A O 1
ATOM 1262 N N . ASP A 1 154 ? -24.638 8.479 21.420 1.00 90.31 154 ASP A N 1
ATOM 1263 C CA . ASP A 1 154 ? -26.035 8.913 21.359 1.00 90.31 154 ASP A CA 1
ATOM 1264 C C . ASP A 1 154 ? -26.603 8.685 19.954 1.00 90.31 154 ASP A C 1
ATOM 1266 O O . ASP A 1 154 ? -27.756 8.286 19.782 1.00 90.31 154 ASP A O 1
ATOM 1270 N N . ARG A 1 155 ? -25.771 8.902 18.929 1.00 90.62 155 ARG A N 1
ATOM 1271 C CA . ARG A 1 155 ? -26.143 8.719 17.518 1.00 90.62 155 ARG A CA 1
ATOM 1272 C C . ARG A 1 155 ? -25.770 7.357 16.941 1.00 90.62 155 ARG A C 1
ATOM 1274 O O . ARG A 1 155 ? -26.068 7.110 15.775 1.00 90.62 155 ARG A O 1
ATOM 1281 N N . ASN A 1 156 ? -25.118 6.495 17.720 1.00 87.75 156 ASN A N 1
ATOM 1282 C CA . ASN A 1 156 ? -24.603 5.194 17.293 1.00 87.75 156 ASN A CA 1
ATOM 1283 C C . ASN A 1 156 ? -23.836 5.242 15.960 1.00 87.75 156 ASN A C 1
ATOM 1285 O O . ASN A 1 156 ? -24.105 4.472 15.036 1.00 87.75 156 ASN A O 1
ATOM 1289 N N . GLN A 1 157 ? -22.884 6.169 15.840 1.00 91.88 157 GLN A N 1
ATOM 1290 C CA . GLN A 1 157 ? -22.107 6.316 14.611 1.00 91.88 157 GLN A CA 1
ATOM 1291 C C . GLN A 1 157 ? -20.673 6.773 14.857 1.00 91.88 157 GLN A C 1
ATOM 1293 O O . GLN A 1 157 ? -20.373 7.520 15.787 1.00 91.88 157 GLN A O 1
ATOM 1298 N N . PHE A 1 158 ? -19.789 6.387 13.941 1.00 92.81 158 PHE A N 1
ATOM 1299 C CA . PHE A 1 158 ? -18.440 6.929 13.877 1.00 92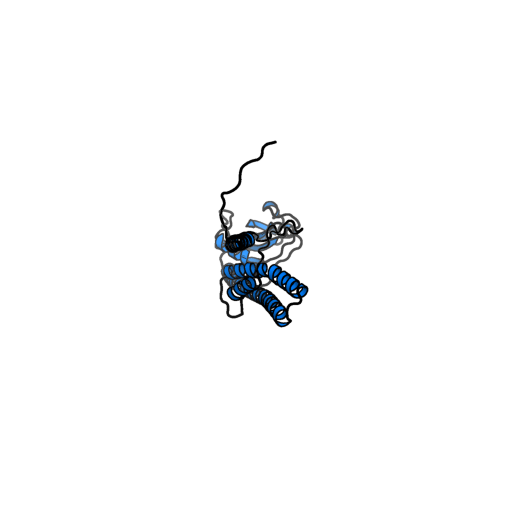.81 158 PHE A CA 1
ATOM 1300 C C . PHE A 1 158 ? -18.454 8.411 13.490 1.00 92.81 158 PHE A C 1
ATOM 1302 O O . PHE A 1 158 ? -19.133 8.820 12.539 1.00 92.81 158 PHE A O 1
ATOM 1309 N N . VAL A 1 159 ? -17.656 9.204 14.201 1.00 92.88 159 VAL A N 1
ATOM 1310 C CA . VAL A 1 159 ? -17.441 10.632 13.930 1.00 92.88 159 VAL A CA 1
ATOM 1311 C C . VAL A 1 159 ? -16.048 10.863 13.345 1.00 92.88 159 VAL A C 1
ATOM 1313 O O . VAL A 1 159 ? -15.245 9.943 13.252 1.00 92.88 159 VAL A O 1
ATOM 1316 N N . ASN A 1 160 ? -15.757 12.085 12.886 1.00 90.50 160 ASN A N 1
ATOM 1317 C CA . ASN A 1 160 ? -14.458 12.440 12.290 1.00 90.50 160 ASN A CA 1
ATOM 1318 C C . ASN A 1 160 ? -14.019 11.497 11.151 1.00 90.50 160 ASN A C 1
ATOM 1320 O O . ASN A 1 160 ? -12.856 11.108 11.050 1.00 90.50 160 ASN A O 1
ATOM 1324 N N . LYS A 1 161 ? -14.957 11.163 10.253 1.00 91.38 161 LYS A N 1
ATOM 1325 C CA . LYS A 1 161 ? -14.776 10.187 9.161 1.00 91.38 161 LYS A CA 1
ATOM 1326 C C . LYS A 1 161 ? -13.501 10.396 8.338 1.00 91.38 161 LYS A C 1
ATOM 1328 O O . LYS A 1 161 ? -12.836 9.424 8.009 1.00 91.38 161 LYS A O 1
ATOM 1333 N N . ASN A 1 162 ? -13.111 11.645 8.073 1.00 91.00 162 ASN A N 1
ATOM 1334 C CA . ASN A 1 162 ? -11.877 11.949 7.339 1.00 91.00 162 ASN A CA 1
ATOM 1335 C C . ASN A 1 162 ? -10.629 11.393 8.043 1.00 91.00 162 ASN A C 1
ATOM 1337 O O . ASN A 1 162 ? -9.786 10.775 7.400 1.00 91.00 162 ASN A O 1
ATOM 1341 N N . GLN A 1 163 ? -10.533 11.563 9.364 1.00 89.56 163 GLN A N 1
ATOM 1342 C CA . GLN A 1 163 ? -9.419 11.030 10.145 1.00 89.56 163 GLN A CA 1
ATOM 1343 C C . GLN A 1 163 ? -9.456 9.497 10.189 1.00 89.56 163 GLN A C 1
ATOM 1345 O O . GLN A 1 163 ? -8.419 8.852 10.050 1.00 89.56 163 GLN A O 1
ATOM 1350 N N . LEU A 1 164 ? -10.646 8.910 10.340 1.00 91.62 164 LEU A N 1
ATOM 1351 C CA . LEU A 1 164 ? -10.819 7.455 10.338 1.00 91.62 164 LEU A CA 1
ATOM 1352 C C . LEU A 1 164 ? -10.414 6.830 8.999 1.00 91.62 164 LEU A C 1
ATOM 1354 O O . LEU A 1 164 ? -9.752 5.794 8.985 1.00 91.62 164 LEU A O 1
ATOM 1358 N N . GLU A 1 165 ? -10.742 7.468 7.875 1.00 91.75 165 GLU A N 1
ATOM 1359 C CA . GLU A 1 165 ? -10.275 7.030 6.557 1.00 91.75 165 GLU A CA 1
ATOM 1360 C C . GLU A 1 165 ? -8.753 7.092 6.432 1.00 91.75 165 GLU A C 1
ATOM 1362 O O . GLU A 1 165 ? -8.145 6.149 5.924 1.00 91.75 165 GLU A O 1
ATOM 1367 N N . GLU A 1 166 ? -8.112 8.153 6.930 1.00 90.44 166 GLU A N 1
ATOM 1368 C CA . GLU A 1 166 ? -6.649 8.230 6.921 1.00 90.44 166 GLU A CA 1
ATOM 1369 C C . GLU A 1 166 ? -6.017 7.118 7.761 1.00 90.44 166 GLU A C 1
ATOM 1371 O O . GLU A 1 166 ? -5.134 6.409 7.273 1.00 90.44 166 GLU A O 1
ATOM 1376 N N . VAL A 1 167 ? -6.504 6.901 8.984 1.00 90.75 167 VAL A N 1
ATOM 1377 C CA . VAL A 1 167 ? -6.024 5.819 9.850 1.00 90.75 167 VAL A CA 1
ATOM 1378 C C . VAL A 1 167 ? -6.229 4.465 9.156 1.00 90.75 167 VAL A C 1
ATOM 1380 O O . VAL A 1 167 ? -5.282 3.697 9.021 1.00 90.75 167 VAL A O 1
ATOM 1383 N N . LYS A 1 168 ? -7.421 4.179 8.616 1.00 90.38 168 LYS A N 1
ATOM 1384 C CA . LYS A 1 168 ? -7.722 2.926 7.895 1.00 90.38 168 LYS A CA 1
ATOM 1385 C C . LYS A 1 168 ? -6.812 2.714 6.676 1.00 90.38 168 LYS A C 1
ATOM 1387 O O . LYS A 1 168 ? -6.405 1.587 6.370 1.00 90.38 168 LYS A O 1
ATOM 1392 N N . LYS A 1 169 ? -6.474 3.794 5.968 1.00 88.12 169 LYS A N 1
ATOM 1393 C CA . LYS A 1 169 ? -5.599 3.764 4.791 1.00 88.12 169 LYS A CA 1
ATOM 1394 C C . LYS A 1 169 ? -4.143 3.478 5.160 1.00 88.12 169 LYS A C 1
ATOM 1396 O O . LYS A 1 169 ? -3.500 2.689 4.463 1.00 88.12 169 LYS A O 1
ATOM 1401 N N . TYR A 1 170 ? -3.632 4.089 6.226 1.00 88.50 170 TYR A N 1
ATOM 1402 C CA . TYR A 1 170 ? -2.200 4.069 6.529 1.00 88.50 170 TYR A CA 1
ATOM 1403 C C . TYR A 1 170 ? -1.797 3.105 7.646 1.00 88.50 170 TYR A C 1
ATOM 1405 O O . TYR A 1 170 ? -0.631 2.739 7.679 1.00 88.50 170 TYR A O 1
ATOM 1413 N N . VAL A 1 171 ? -2.712 2.618 8.496 1.00 89.75 171 VAL A N 1
ATOM 1414 C CA . VAL A 1 171 ? -2.332 1.855 9.703 1.00 89.75 171 VAL A CA 1
ATOM 1415 C C . VAL A 1 171 ? -1.420 0.655 9.411 1.00 89.75 171 VAL A C 1
ATOM 1417 O O . VAL A 1 171 ? -0.452 0.428 10.119 1.00 89.75 171 VAL A O 1
ATOM 1420 N N . PHE A 1 172 ? -1.664 -0.056 8.308 1.00 90.56 172 PHE A N 1
ATOM 1421 C CA . PHE A 1 172 ? -0.893 -1.234 7.889 1.00 90.56 172 PHE A CA 1
ATOM 1422 C C . PHE A 1 172 ? 0.472 -0.921 7.261 1.00 90.56 172 PHE A C 1
ATOM 1424 O O . PHE A 1 172 ? 1.204 -1.841 6.914 1.00 90.56 172 PHE A O 1
ATOM 1431 N N . ALA A 1 173 ? 0.783 0.356 7.050 1.00 90.81 173 ALA A N 1
ATOM 1432 C CA . ALA A 1 173 ? 2.103 0.808 6.626 1.00 90.81 173 ALA A CA 1
ATOM 1433 C C . ALA A 1 173 ? 2.962 1.274 7.810 1.00 90.81 173 ALA A C 1
ATOM 1435 O O . ALA A 1 173 ? 4.099 1.661 7.582 1.00 90.81 173 ALA A O 1
ATOM 1436 N N . SER A 1 174 ? 2.422 1.279 9.032 1.00 88.94 174 SER A N 1
ATOM 1437 C CA . SER A 1 174 ? 3.150 1.696 10.231 1.00 88.94 174 SER A CA 1
ATOM 1438 C C . SER A 1 174 ? 4.330 0.783 10.537 1.00 88.94 174 SER A C 1
ATOM 1440 O O . SER A 1 174 ? 4.307 -0.409 10.219 1.00 88.94 174 SER A O 1
ATOM 1442 N N . SER A 1 175 ? 5.329 1.346 11.214 1.00 87.94 175 SER A N 1
ATOM 1443 C CA . SER A 1 175 ? 6.440 0.589 11.788 1.00 87.94 175 SER A CA 1
ATOM 1444 C C . SER A 1 175 ? 5.980 -0.379 12.891 1.00 87.94 175 SER A C 1
ATOM 1446 O O . SER A 1 175 ? 6.585 -1.442 13.079 1.00 87.94 175 SER A O 1
ATOM 1448 N N . ASP A 1 176 ? 4.871 -0.071 13.574 1.00 86.25 176 ASP A N 1
ATOM 1449 C CA . ASP A 1 176 ? 4.241 -0.962 14.544 1.00 86.25 176 ASP A CA 1
ATOM 1450 C C . ASP A 1 176 ? 3.637 -2.176 13.839 1.00 86.25 176 ASP A C 1
ATOM 1452 O O . ASP A 1 176 ? 2.769 -2.057 12.971 1.00 86.25 176 ASP A O 1
ATOM 1456 N N . LYS A 1 177 ? 4.023 -3.379 14.271 1.00 86.62 177 LYS A N 1
ATOM 1457 C CA . LYS A 1 177 ? 3.428 -4.606 13.738 1.00 86.62 177 LYS A CA 1
ATOM 1458 C C . LYS A 1 177 ? 1.971 -4.754 14.198 1.00 86.62 177 LYS A C 1
ATOM 1460 O O . LYS A 1 177 ? 1.661 -4.449 15.352 1.00 86.62 177 LYS A O 1
ATOM 1465 N N . PRO A 1 178 ? 1.090 -5.283 13.334 1.00 90.00 178 PRO A N 1
ATOM 1466 C CA . PRO A 1 178 ? -0.250 -5.703 13.725 1.00 90.00 178 PRO A CA 1
ATOM 1467 C C . PRO A 1 178 ? -0.201 -6.614 14.957 1.00 90.00 178 PRO A C 1
ATOM 1469 O O . PRO A 1 178 ? 0.607 -7.541 15.027 1.00 90.00 178 PRO A O 1
ATOM 1472 N N . ASN A 1 179 ? -1.051 -6.327 15.939 1.00 91.94 179 ASN A N 1
ATOM 1473 C CA . ASN A 1 179 ? -1.089 -7.004 17.239 1.00 91.94 179 ASN A CA 1
ATOM 1474 C C . ASN A 1 179 ? -2.355 -7.857 17.427 1.00 91.94 179 ASN A C 1
ATOM 1476 O O . ASN A 1 179 ? -2.628 -8.332 18.529 1.00 91.94 179 ASN A O 1
ATOM 1480 N N . PHE A 1 180 ? -3.148 -8.021 16.369 1.00 94.69 180 PHE A N 1
ATOM 1481 C CA . PHE A 1 180 ? -4.370 -8.803 16.375 1.00 94.69 180 PHE A CA 1
ATOM 1482 C C . PHE A 1 180 ? -4.402 -9.743 15.174 1.00 94.69 180 PHE A C 1
ATOM 1484 O O . PHE A 1 180 ? -4.275 -9.314 14.027 1.00 94.69 180 PHE A O 1
ATOM 1491 N N . GLU A 1 181 ? -4.633 -11.022 15.445 1.00 94.62 181 GLU A N 1
ATOM 1492 C CA . GLU A 1 181 ? -4.865 -12.037 14.430 1.00 94.62 181 GLU A CA 1
ATOM 1493 C C . GLU A 1 181 ? -5.852 -13.077 14.959 1.00 94.62 181 GLU A C 1
ATOM 1495 O O . GLU A 1 181 ? -5.722 -13.555 16.086 1.00 94.62 181 GLU A O 1
ATOM 1500 N N . VAL A 1 182 ? -6.840 -13.440 14.144 1.00 94.50 182 VAL A N 1
ATOM 1501 C CA . VAL A 1 182 ? -7.790 -14.503 14.472 1.00 94.50 182 VAL A CA 1
ATOM 1502 C C . VAL A 1 182 ? -8.217 -15.248 13.213 1.00 94.50 182 VAL A C 1
ATOM 1504 O O . VAL A 1 182 ? -8.447 -14.648 12.163 1.00 94.50 182 VAL A O 1
ATOM 1507 N N . HIS A 1 183 ? -8.351 -16.571 13.316 1.00 93.50 183 HIS A N 1
ATOM 1508 C CA . HIS A 1 183 ? -8.794 -17.412 12.200 1.00 93.50 183 HIS A CA 1
ATOM 1509 C C . HIS A 1 183 ? -10.279 -17.245 11.866 1.00 93.50 183 HIS A C 1
ATOM 1511 O O . HIS A 1 183 ? -10.652 -17.395 10.709 1.00 93.50 183 HIS A O 1
ATOM 1517 N N . GLN A 1 184 ? -11.111 -16.968 12.871 1.00 93.31 184 GLN A N 1
ATOM 1518 C CA . GLN A 1 184 ? -12.562 -16.830 12.740 1.00 93.31 184 GLN A CA 1
ATOM 1519 C C . GLN A 1 184 ? -13.027 -15.633 13.569 1.00 93.31 184 GLN A C 1
ATOM 1521 O O . GLN A 1 184 ? -13.146 -15.723 14.793 1.00 93.31 184 GLN A O 1
ATOM 1526 N N . LEU A 1 185 ? -13.233 -14.494 12.904 1.00 93.31 185 LEU A N 1
ATOM 1527 C CA . LEU A 1 185 ? -13.590 -13.237 13.561 1.00 93.31 185 LEU A CA 1
ATOM 1528 C C . LEU A 1 185 ? -14.919 -13.325 14.310 1.00 93.31 185 LEU A C 1
ATOM 1530 O O . LEU A 1 185 ? -15.039 -12.751 15.382 1.00 93.31 185 LEU A O 1
ATOM 1534 N N . ASP A 1 186 ? -15.885 -14.070 13.788 1.00 92.50 186 ASP A N 1
ATOM 1535 C CA . ASP A 1 186 ? -17.193 -14.304 14.402 1.00 92.50 186 ASP A CA 1
ATOM 1536 C C . ASP A 1 186 ? -17.107 -15.065 15.731 1.00 92.50 186 ASP A C 1
ATOM 1538 O O . ASP A 1 186 ? -17.926 -14.845 16.611 1.00 92.50 186 ASP A O 1
ATOM 1542 N N . LYS A 1 187 ? -16.080 -15.894 15.950 1.00 92.31 187 LYS A N 1
ATOM 1543 C CA . LYS A 1 187 ? -15.847 -16.485 17.280 1.00 92.31 187 LYS A CA 1
ATOM 1544 C C . LYS A 1 187 ? -15.335 -15.468 18.295 1.00 92.31 187 LYS A C 1
ATOM 1546 O O . LYS A 1 187 ? -15.584 -15.618 19.485 1.00 92.31 187 LYS A O 1
ATOM 1551 N N . PHE A 1 188 ? -14.597 -14.462 17.831 1.00 93.44 188 PHE A N 1
ATOM 1552 C CA . PHE A 1 188 ? -14.103 -13.381 18.679 1.00 93.44 188 PHE A CA 1
ATOM 1553 C C . PHE A 1 188 ? -15.161 -12.285 18.879 1.00 93.44 188 PHE A C 1
ATOM 1555 O O . PHE A 1 188 ? -15.251 -11.721 19.964 1.00 93.44 188 PHE A O 1
ATOM 1562 N N . LEU A 1 189 ? -15.973 -12.007 17.857 1.00 94.25 189 LEU A N 1
ATOM 1563 C CA . LEU A 1 189 ? -17.053 -11.023 17.834 1.00 94.25 189 LEU A CA 1
ATOM 1564 C C . LEU A 1 189 ? -18.341 -11.666 17.272 1.00 94.25 189 LEU A C 1
ATOM 1566 O O . LEU A 1 189 ? -18.601 -11.570 16.070 1.00 94.25 189 LEU A O 1
ATOM 1570 N N . PRO A 1 190 ? -19.172 -12.294 18.125 1.00 87.88 190 PRO A N 1
ATOM 1571 C CA . PRO A 1 190 ? -20.321 -13.115 17.712 1.00 87.88 190 PRO A CA 1
ATOM 1572 C C . PRO A 1 190 ? -21.365 -12.448 16.807 1.00 87.88 190 PRO A C 1
ATOM 1574 O O . PRO A 1 190 ? -22.077 -13.141 16.084 1.00 87.88 190 PRO A O 1
ATOM 1577 N N . ASN A 1 191 ? -21.472 -11.116 16.808 1.00 86.62 191 ASN A N 1
ATOM 1578 C CA . ASN A 1 191 ? -22.494 -10.377 16.061 1.00 86.62 191 ASN A CA 1
ATOM 1579 C C . ASN A 1 191 ? -21.975 -9.611 14.827 1.00 86.62 191 ASN A C 1
ATOM 1581 O O . ASN A 1 191 ? -22.691 -8.768 14.291 1.00 86.62 191 ASN A O 1
ATOM 1585 N N . VAL A 1 192 ? -20.766 -9.899 14.327 1.00 90.12 192 VAL A N 1
ATOM 1586 C CA . VAL A 1 192 ? -20.178 -9.166 13.177 1.00 90.12 192 VAL A CA 1
ATOM 1587 C C . VAL A 1 192 ? -20.961 -9.284 11.871 1.00 90.12 192 VAL A C 1
ATOM 1589 O O . VAL A 1 192 ? -20.918 -8.365 11.053 1.00 90.12 192 VAL A O 1
ATOM 1592 N N . SER A 1 193 ? -21.715 -10.365 11.669 1.00 89.88 193 SER A N 1
ATOM 1593 C CA . SER A 1 193 ? -22.521 -10.554 10.453 1.00 89.88 193 SER A CA 1
ATOM 1594 C C . SER A 1 193 ? -23.634 -9.534 10.279 1.00 89.88 193 SER A C 1
ATOM 1596 O O . SER A 1 193 ? -23.966 -9.190 9.146 1.00 89.88 193 SER A O 1
ATOM 1598 N N . GLN A 1 194 ? -24.138 -8.967 11.376 1.00 90.12 194 GLN A N 1
ATOM 1599 C CA . GLN A 1 194 ? -25.114 -7.872 11.341 1.00 90.12 194 GLN A CA 1
ATOM 1600 C C . GLN A 1 194 ? -24.556 -6.617 10.653 1.00 90.12 194 GLN A C 1
ATOM 1602 O O . GLN A 1 194 ? -25.313 -5.774 10.185 1.00 90.12 194 GLN A O 1
ATOM 1607 N N . PHE A 1 195 ? -23.231 -6.521 10.544 1.00 87.75 195 PHE A N 1
ATOM 1608 C CA . PHE A 1 195 ? -22.513 -5.406 9.941 1.00 87.75 195 PHE A CA 1
ATOM 1609 C C . PHE A 1 195 ? -21.964 -5.733 8.542 1.00 87.75 195 PHE A C 1
ATOM 1611 O O . PHE A 1 195 ? -21.057 -5.061 8.049 1.00 87.75 195 PHE A O 1
ATOM 1618 N N . GLY A 1 196 ? -22.487 -6.781 7.895 1.00 87.75 196 GLY A N 1
ATOM 1619 C CA . GLY A 1 196 ? -22.099 -7.168 6.536 1.00 87.75 196 GLY A CA 1
ATOM 1620 C C . GLY A 1 196 ? -20.730 -7.850 6.433 1.00 87.75 196 GLY A C 1
ATOM 1621 O O . GLY A 1 196 ? -20.191 -7.967 5.332 1.00 87.75 196 GLY A O 1
ATOM 1622 N N . ILE A 1 197 ? -20.161 -8.301 7.555 1.00 90.75 197 ILE A N 1
ATOM 1623 C CA . ILE A 1 197 ? -18.933 -9.102 7.580 1.00 90.75 197 ILE A CA 1
ATOM 1624 C C . ILE A 1 197 ? -19.312 -10.582 7.552 1.00 90.75 197 ILE A C 1
ATOM 1626 O O . ILE A 1 197 ? -20.092 -11.048 8.378 1.00 90.75 197 ILE A O 1
ATOM 1630 N N . LYS A 1 198 ? -18.764 -11.351 6.613 1.00 88.94 198 LYS A N 1
ATOM 1631 C CA . LYS A 1 198 ? -19.081 -12.783 6.523 1.00 88.94 198 LYS A CA 1
ATOM 1632 C C . LYS A 1 198 ? -18.524 -13.545 7.730 1.00 88.94 198 LYS A C 1
ATOM 1634 O O . LYS A 1 198 ? -17.389 -13.324 8.153 1.00 88.94 198 LYS A O 1
ATOM 1639 N N . ASN A 1 199 ? -19.307 -14.497 8.231 1.00 89.19 199 ASN A N 1
ATOM 1640 C CA . ASN A 1 199 ? -18.879 -15.400 9.300 1.00 89.19 199 ASN A CA 1
ATOM 1641 C C . ASN A 1 199 ? -17.675 -16.255 8.868 1.00 89.19 199 ASN A C 1
ATOM 1643 O O . ASN A 1 199 ? -17.531 -16.604 7.695 1.00 89.19 199 ASN A O 1
ATOM 1647 N N . GLY A 1 200 ? -16.815 -16.611 9.822 1.00 87.88 200 GLY A N 1
ATOM 1648 C CA . GLY A 1 200 ? -15.651 -17.466 9.609 1.00 87.88 200 GLY A CA 1
ATOM 1649 C C . GLY A 1 200 ? -14.464 -16.796 8.918 1.00 87.88 200 GLY A C 1
ATOM 1650 O O . GLY A 1 200 ? -13.494 -17.486 8.609 1.00 87.88 200 GLY A O 1
ATOM 1651 N N . GLN A 1 201 ? -14.504 -15.484 8.657 1.00 91.81 201 GLN A N 1
ATOM 1652 C CA . GLN A 1 201 ? -13.372 -14.797 8.041 1.00 91.81 201 GLN A CA 1
ATOM 1653 C C . GLN A 1 201 ? -12.186 -14.682 8.998 1.00 91.81 201 GLN A C 1
ATOM 1655 O O . GLN A 1 201 ? -12.333 -14.311 10.167 1.00 91.81 201 GLN A O 1
ATOM 1660 N N . ARG A 1 202 ? -10.990 -14.934 8.456 1.00 93.81 202 ARG A N 1
ATOM 1661 C CA . ARG A 1 202 ? -9.735 -14.554 9.101 1.00 93.81 202 ARG A CA 1
ATOM 1662 C C . ARG A 1 202 ? -9.653 -13.034 9.144 1.00 93.81 202 ARG A C 1
ATOM 1664 O O . ARG A 1 202 ? -9.944 -12.371 8.151 1.00 93.81 202 ARG A O 1
ATOM 1671 N N . ALA A 1 203 ? -9.206 -12.511 10.274 1.00 94.19 203 ALA A N 1
ATOM 1672 C CA . ALA A 1 203 ? -8.938 -11.097 10.447 1.00 94.19 203 ALA A CA 1
ATOM 1673 C C . ALA A 1 203 ? -7.528 -10.899 10.991 1.00 94.19 203 ALA A C 1
ATOM 1675 O O . ALA A 1 203 ? -7.054 -11.663 11.834 1.00 94.19 203 ALA A O 1
ATOM 1676 N N . PHE A 1 204 ? -6.877 -9.853 10.506 1.00 94.25 204 PHE A N 1
ATOM 1677 C CA . PHE A 1 204 ? -5.545 -9.451 10.927 1.00 94.25 204 PHE A CA 1
ATOM 1678 C C . PHE A 1 204 ? -5.467 -7.929 10.963 1.00 94.25 204 PHE A C 1
ATOM 1680 O O . PHE A 1 204 ? -6.007 -7.258 10.081 1.00 94.25 204 PHE A O 1
ATOM 1687 N N . GLY A 1 205 ? -4.817 -7.371 11.979 1.00 93.81 205 GLY A N 1
ATOM 1688 C CA . GLY A 1 205 ? -4.670 -5.929 12.100 1.00 93.81 205 GLY A CA 1
ATOM 1689 C C . GLY A 1 205 ? -4.341 -5.468 13.507 1.00 93.81 205 GLY A C 1
ATOM 1690 O O . GLY A 1 205 ? -3.532 -6.074 14.208 1.00 93.81 205 GLY A O 1
ATOM 1691 N N . TYR A 1 206 ? -4.954 -4.361 13.904 1.00 92.50 206 TYR A N 1
ATOM 1692 C CA . TYR A 1 206 ? -4.617 -3.647 15.126 1.00 92.50 206 TYR A CA 1
ATOM 1693 C C . TYR A 1 206 ? -5.803 -3.613 16.074 1.00 92.50 206 TYR A C 1
ATOM 1695 O O . TYR A 1 206 ? -6.898 -3.209 15.689 1.00 92.50 206 TYR A O 1
ATOM 1703 N N . ARG A 1 207 ? -5.565 -3.977 17.330 1.00 92.44 207 ARG A N 1
ATOM 1704 C CA . ARG A 1 207 ? -6.465 -3.752 18.456 1.00 92.44 207 ARG A CA 1
ATOM 1705 C C . ARG A 1 207 ? -5.923 -2.614 19.307 1.00 92.44 207 ARG A C 1
ATOM 1707 O O . ARG A 1 207 ? -4.797 -2.681 19.802 1.00 92.44 207 ARG A O 1
ATOM 1714 N N . MET A 1 208 ? -6.755 -1.602 19.513 1.00 88.62 208 MET A N 1
ATOM 1715 C CA . MET A 1 208 ? -6.487 -0.486 20.413 1.00 88.62 208 MET A CA 1
ATOM 1716 C C . MET A 1 208 ? -7.477 -0.527 21.568 1.00 88.62 208 MET A C 1
ATOM 1718 O O . MET A 1 208 ? -8.688 -0.572 21.353 1.00 88.62 208 MET A O 1
ATOM 1722 N N . SER A 1 209 ? -6.957 -0.539 22.792 1.00 88.56 209 SER A N 1
ATOM 1723 C CA . SER A 1 209 ? -7.771 -0.412 23.998 1.00 88.56 209 SER A CA 1
ATOM 1724 C C . SER A 1 209 ? -8.128 1.048 24.226 1.00 88.56 209 SER A C 1
ATOM 1726 O O . SER A 1 209 ? -7.259 1.915 24.191 1.00 88.56 209 SER A O 1
ATOM 1728 N N . LEU A 1 210 ? -9.411 1.293 24.442 1.00 85.94 210 LEU A N 1
ATOM 1729 C CA . LEU A 1 210 ? -9.986 2.587 24.770 1.00 85.94 210 LEU A CA 1
ATOM 1730 C C . LEU A 1 210 ? -10.501 2.548 26.219 1.00 85.94 210 LEU A C 1
ATOM 1732 O O . LEU A 1 210 ? -10.361 1.549 26.927 1.00 85.94 210 LEU A O 1
ATOM 1736 N N . LYS A 1 211 ? -11.086 3.658 26.672 1.00 83.69 211 LYS A N 1
ATOM 1737 C CA . LYS A 1 211 ? -11.683 3.772 28.008 1.00 83.69 211 LYS A CA 1
ATOM 1738 C C . LYS A 1 211 ? -12.902 2.843 28.159 1.00 83.69 211 LYS A C 1
ATOM 1740 O O . LYS A 1 211 ? -13.517 2.464 27.166 1.00 83.69 211 LYS A O 1
ATOM 1745 N N . ASP A 1 212 ? -13.256 2.491 29.395 1.00 85.69 212 ASP A N 1
ATOM 1746 C CA . ASP A 1 212 ? -14.507 1.796 29.751 1.00 85.69 212 ASP A CA 1
ATOM 1747 C C . ASP A 1 212 ? -14.713 0.446 29.027 1.00 85.69 212 ASP A C 1
ATOM 1749 O O . ASP A 1 212 ? -15.819 0.080 28.624 1.00 85.69 212 ASP A O 1
ATOM 1753 N N . ASN A 1 213 ? -13.612 -0.300 28.861 1.00 90.00 213 ASN A N 1
ATOM 1754 C CA . ASN A 1 213 ? -13.528 -1.590 28.160 1.00 90.00 213 ASN A CA 1
ATOM 1755 C C . ASN A 1 213 ? -13.956 -1.549 26.684 1.00 90.00 213 ASN A C 1
ATOM 1757 O O . ASN A 1 213 ? -14.273 -2.583 26.086 1.00 90.00 213 ASN A O 1
ATOM 1761 N N . TYR A 1 214 ? -13.967 -0.364 26.077 1.00 91.44 214 TYR A N 1
ATOM 1762 C CA . TYR A 1 214 ? -14.096 -0.244 24.637 1.00 91.44 214 TYR A CA 1
ATOM 1763 C C . TYR A 1 214 ? -12.782 -0.574 23.948 1.00 91.44 214 TYR A C 1
ATOM 1765 O O . TYR A 1 214 ? -11.688 -0.302 24.439 1.00 91.44 214 TYR A O 1
ATOM 1773 N N . HIS A 1 215 ? -12.896 -1.138 22.758 1.00 93.06 215 HIS A N 1
ATOM 1774 C CA . HIS A 1 215 ? -11.770 -1.463 21.912 1.00 93.06 215 HIS A CA 1
ATOM 1775 C C . HIS A 1 215 ? -12.110 -1.122 20.469 1.00 93.06 215 HIS A C 1
ATOM 1777 O O . HIS A 1 215 ? -13.208 -1.417 19.990 1.00 93.06 215 HIS A O 1
ATOM 1783 N N . LEU A 1 216 ? -11.142 -0.543 19.765 1.00 93.38 216 LEU A N 1
ATOM 1784 C CA . LEU A 1 216 ? -11.215 -0.363 18.323 1.00 93.38 216 LEU A CA 1
ATOM 1785 C C . LEU A 1 216 ? -10.323 -1.399 17.644 1.00 93.38 216 LEU A C 1
ATOM 1787 O O . LEU A 1 216 ? -9.112 -1.428 17.875 1.00 93.38 216 LEU A O 1
ATOM 1791 N N . LEU A 1 217 ? -10.919 -2.235 16.799 1.00 94.69 217 LEU A N 1
ATOM 1792 C CA . LEU A 1 217 ? -10.184 -3.051 15.840 1.00 94.69 217 LEU A CA 1
ATOM 1793 C C . LEU A 1 217 ? -10.090 -2.313 14.518 1.00 94.69 217 LEU A C 1
ATOM 1795 O O . LEU A 1 217 ? -11.101 -1.839 14.012 1.00 94.69 217 LEU A O 1
ATOM 1799 N N . ILE A 1 218 ? -8.906 -2.288 13.923 1.00 94.38 218 ILE A N 1
ATOM 1800 C CA . ILE A 1 218 ? -8.713 -1.917 12.525 1.00 94.38 218 ILE A CA 1
ATOM 1801 C C . ILE A 1 218 ? -8.119 -3.134 11.838 1.00 94.38 218 ILE A C 1
ATOM 1803 O O . ILE A 1 218 ? -6.966 -3.483 12.084 1.00 94.38 218 ILE A O 1
ATOM 1807 N N . ILE A 1 219 ? -8.921 -3.808 11.024 1.00 95.00 219 ILE A N 1
ATOM 1808 C CA . ILE A 1 219 ? -8.597 -5.126 10.478 1.00 95.00 219 ILE A CA 1
ATOM 1809 C C . ILE A 1 219 ? -8.707 -5.127 8.965 1.00 95.00 219 ILE A C 1
ATOM 1811 O O . ILE A 1 219 ? -9.523 -4.406 8.394 1.00 95.00 219 ILE A O 1
ATOM 1815 N N . ASP A 1 220 ? -7.883 -5.948 8.329 1.00 93.50 220 ASP A N 1
ATOM 1816 C CA . ASP A 1 220 ? -8.007 -6.283 6.920 1.00 93.50 220 ASP A CA 1
ATOM 1817 C C . ASP A 1 220 ? -8.757 -7.609 6.794 1.00 93.50 220 ASP A C 1
ATOM 1819 O O . ASP A 1 220 ? -8.395 -8.608 7.428 1.00 93.50 220 ASP A O 1
ATOM 1823 N N . LEU A 1 221 ? -9.837 -7.588 6.018 1.00 92.12 221 LEU A N 1
ATOM 1824 C CA . LEU A 1 221 ? -10.711 -8.728 5.791 1.00 92.12 221 LEU A CA 1
ATOM 1825 C C . LEU A 1 221 ? -10.595 -9.171 4.331 1.00 92.12 221 LEU A C 1
ATOM 1827 O O . LEU A 1 221 ? -10.834 -8.349 3.442 1.00 92.12 221 LEU A O 1
ATOM 1831 N N . PRO A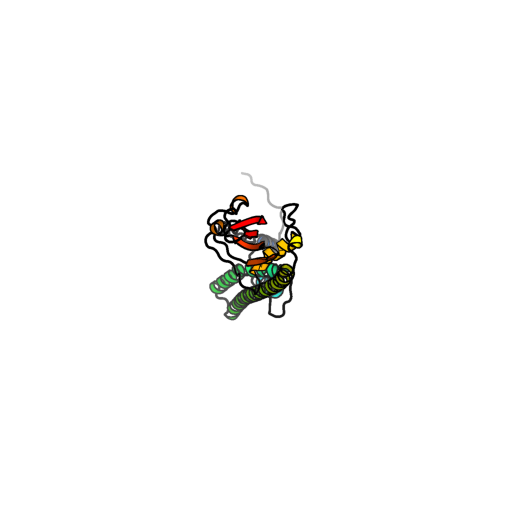 1 222 ? -10.316 -10.457 4.050 1.00 87.69 222 PRO A N 1
ATOM 1832 C CA . PRO A 1 222 ? -10.096 -10.932 2.685 1.00 87.69 222 PRO A CA 1
ATOM 1833 C C . PRO A 1 222 ? -11.219 -10.603 1.692 1.00 87.69 222 PRO A C 1
ATOM 1835 O O . PRO A 1 222 ? -10.930 -10.314 0.535 1.00 87.69 222 PRO A O 1
ATOM 1838 N N . GLU A 1 223 ? -12.487 -10.634 2.118 1.00 84.75 223 GLU A N 1
ATOM 1839 C CA . GLU A 1 223 ? -13.627 -10.392 1.213 1.00 84.75 223 GLU A CA 1
ATOM 1840 C C . GLU A 1 223 ? -14.285 -9.018 1.412 1.00 84.75 223 GLU A C 1
ATOM 1842 O O . GLU A 1 223 ? -14.975 -8.531 0.521 1.00 84.75 223 GLU A O 1
ATOM 1847 N N . ASN A 1 224 ? -14.089 -8.379 2.569 1.00 86.25 224 ASN A N 1
ATOM 1848 C CA . ASN A 1 224 ? -14.757 -7.120 2.921 1.00 86.25 224 ASN A CA 1
ATOM 1849 C C . ASN A 1 224 ? -13.814 -5.904 2.923 1.00 86.25 224 ASN A C 1
ATOM 1851 O O . ASN A 1 224 ? -14.272 -4.779 3.148 1.00 86.25 224 ASN A O 1
ATOM 1855 N N . GLY A 1 225 ? -12.521 -6.122 2.671 1.00 89.81 225 GLY A N 1
ATOM 1856 C CA . GLY A 1 225 ? -11.481 -5.107 2.752 1.00 89.81 225 GLY A CA 1
ATOM 1857 C C . GLY A 1 225 ? -11.250 -4.625 4.181 1.00 89.81 225 GLY A C 1
ATOM 1858 O O . GLY A 1 225 ? -11.611 -5.277 5.162 1.00 89.81 225 GLY A O 1
ATOM 1859 N N . ARG A 1 226 ? -10.649 -3.446 4.315 1.00 93.38 226 ARG A N 1
ATOM 1860 C CA . ARG A 1 226 ? -10.335 -2.899 5.635 1.00 93.38 226 ARG A CA 1
ATOM 1861 C C . ARG A 1 226 ? -11.584 -2.386 6.337 1.00 93.38 226 ARG A C 1
ATOM 1863 O O . ARG A 1 226 ? -12.354 -1.623 5.751 1.00 93.38 226 ARG A O 1
ATOM 1870 N N . LYS A 1 227 ? -11.733 -2.757 7.606 1.0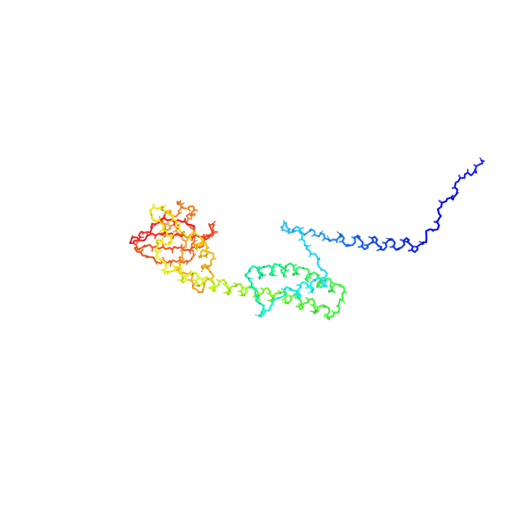0 93.31 227 LYS A N 1
ATOM 1871 C CA . LYS A 1 227 ? -12.839 -2.350 8.476 1.00 93.31 227 LYS A CA 1
ATOM 1872 C C . LYS A 1 227 ? -12.336 -1.841 9.812 1.00 93.31 227 LYS A C 1
ATOM 1874 O O . LYS A 1 227 ? -11.336 -2.329 10.340 1.00 93.31 227 LYS A O 1
ATOM 1879 N N . MET A 1 228 ? -13.063 -0.877 10.359 1.00 94.44 228 MET A N 1
ATOM 1880 C CA . MET A 1 228 ? -12.936 -0.454 11.745 1.00 94.44 228 MET A CA 1
ATOM 1881 C C . MET A 1 228 ? -14.123 -0.986 12.535 1.00 94.44 228 MET A C 1
ATOM 1883 O O . MET A 1 228 ? -15.265 -0.768 12.145 1.00 94.44 228 MET A O 1
ATOM 1887 N N . ILE A 1 229 ? -13.866 -1.687 13.634 1.00 94.94 229 ILE A N 1
ATOM 1888 C CA . ILE A 1 229 ? -14.901 -2.291 14.471 1.00 94.94 229 ILE A CA 1
ATOM 1889 C C . ILE A 1 229 ? -14.735 -1.775 15.889 1.00 94.94 229 ILE A C 1
ATOM 1891 O O . ILE A 1 229 ? -13.740 -2.076 16.549 1.00 94.94 229 ILE A O 1
ATOM 1895 N N . LEU A 1 230 ? -15.718 -1.013 16.359 1.00 94.38 230 LEU A N 1
ATOM 1896 C CA . LEU A 1 230 ? -15.816 -0.651 17.764 1.00 94.38 230 LEU A CA 1
ATOM 1897 C C . LEU A 1 230 ? -16.578 -1.758 18.485 1.00 94.38 230 LEU A C 1
ATOM 1899 O O . LEU A 1 230 ? -17.711 -2.080 18.120 1.00 94.38 230 LEU A O 1
ATOM 1903 N N . PHE A 1 231 ? -15.978 -2.315 19.527 1.00 94.69 231 PHE A N 1
ATOM 1904 C CA . PHE A 1 231 ? -16.629 -3.298 20.379 1.00 94.69 231 PHE A CA 1
ATOM 1905 C C . PHE A 1 231 ? -16.352 -3.010 21.851 1.00 94.69 231 PHE A C 1
ATOM 1907 O O . PHE A 1 231 ? -15.389 -2.329 22.196 1.00 94.69 231 PHE A O 1
ATOM 1914 N N . GLN A 1 232 ? -17.222 -3.515 22.716 1.00 93.19 232 GLN A N 1
ATOM 1915 C CA . GLN A 1 232 ? -17.059 -3.460 24.163 1.00 93.19 232 GLN A CA 1
ATOM 1916 C C . GLN A 1 232 ? -16.792 -4.868 24.684 1.00 93.19 232 GLN A C 1
ATOM 1918 O O . GLN A 1 232 ? -17.501 -5.799 24.292 1.00 93.19 232 GLN A O 1
ATOM 1923 N N . GLN A 1 233 ? -15.793 -5.012 25.550 1.00 93.81 233 GLN A N 1
ATOM 1924 C CA . GLN A 1 233 ? -15.484 -6.273 26.213 1.00 93.81 233 GLN A CA 1
ATOM 1925 C C . GLN A 1 233 ? -16.031 -6.268 27.646 1.00 93.81 233 GLN A C 1
ATOM 1927 O O . GLN A 1 233 ? -15.577 -5.503 28.492 1.00 93.81 233 GLN A O 1
ATOM 1932 N N . ASN A 1 234 ? -16.975 -7.159 27.936 1.00 91.12 234 ASN A N 1
ATOM 1933 C CA . ASN A 1 234 ? -17.548 -7.350 29.266 1.00 91.12 234 ASN A CA 1
ATOM 1934 C C . ASN A 1 234 ? -17.218 -8.769 29.743 1.00 91.12 234 ASN A C 1
ATOM 1936 O O . ASN A 1 234 ? -17.904 -9.732 29.413 1.00 91.12 234 ASN A O 1
ATOM 1940 N N . GLY A 1 235 ? -16.123 -8.910 30.494 1.00 88.38 235 GLY A N 1
ATOM 1941 C CA . GLY A 1 235 ? -15.596 -10.224 30.866 1.00 88.38 235 GLY A CA 1
ATOM 1942 C C . GLY A 1 235 ? -15.126 -11.005 29.634 1.00 88.38 235 GLY A C 1
ATOM 1943 O O . GLY A 1 235 ? -14.181 -10.590 28.956 1.00 88.38 235 GLY A O 1
ATOM 1944 N N . TRP A 1 236 ? -15.785 -12.131 29.356 1.00 84.75 236 TRP A N 1
ATOM 1945 C CA . TRP A 1 236 ? -15.517 -12.973 28.183 1.00 84.75 236 TRP A CA 1
ATOM 1946 C C . TRP A 1 236 ? -16.331 -12.570 26.948 1.00 84.75 236 TRP A C 1
ATOM 1948 O O . TRP A 1 236 ? -16.013 -13.014 25.845 1.00 84.75 236 TRP A O 1
ATOM 1958 N N . ASP A 1 237 ? -17.339 -11.712 27.116 1.00 89.94 237 ASP A N 1
ATOM 1959 C CA . ASP A 1 237 ? -18.247 -11.332 26.042 1.00 89.94 237 ASP A CA 1
ATOM 1960 C C . ASP A 1 237 ? -17.734 -10.100 25.300 1.00 89.94 237 ASP A C 1
ATOM 1962 O O . ASP A 1 237 ? -17.486 -9.048 25.894 1.00 89.94 237 ASP A O 1
ATOM 1966 N N . ASN A 1 238 ? -17.637 -10.204 23.975 1.00 92.69 238 ASN A N 1
ATOM 1967 C CA . ASN A 1 238 ? -17.326 -9.077 23.105 1.00 92.69 238 ASN A CA 1
ATOM 1968 C C . ASN A 1 238 ? -18.570 -8.691 22.303 1.00 92.69 238 ASN A C 1
ATOM 1970 O O . ASN A 1 238 ? -19.097 -9.493 21.535 1.00 92.69 238 ASN A O 1
ATOM 1974 N N . THR A 1 239 ? -19.029 -7.450 22.454 1.00 91.44 239 THR A N 1
ATOM 1975 C CA . THR A 1 239 ? -20.214 -6.937 21.751 1.00 91.44 239 THR A CA 1
ATOM 1976 C C . THR A 1 239 ? -19.827 -5.825 20.790 1.00 91.44 239 THR A C 1
ATOM 1978 O O . THR A 1 239 ? -19.357 -4.770 21.226 1.00 91.44 239 THR A O 1
ATOM 1981 N N . VAL A 1 240 ? -20.060 -6.020 19.490 1.00 92.56 240 VAL A N 1
ATOM 1982 C CA . VAL A 1 240 ? -19.853 -4.965 18.487 1.00 92.56 240 VAL A CA 1
ATOM 1983 C C . VAL A 1 240 ? -20.878 -3.850 18.688 1.00 92.56 240 VAL A C 1
ATOM 1985 O O . VAL A 1 240 ? -22.074 -4.119 18.794 1.00 92.56 240 VAL A O 1
ATOM 1988 N N . LYS A 1 241 ? -20.403 -2.603 18.726 1.00 91.31 241 LYS A N 1
ATOM 1989 C CA . LYS A 1 241 ? -21.235 -1.392 18.764 1.00 91.31 241 LYS A CA 1
ATOM 1990 C C . LYS A 1 241 ? -21.398 -0.754 17.394 1.00 91.31 241 LYS A C 1
ATOM 1992 O O . LYS A 1 241 ? -22.468 -0.246 17.091 1.00 91.31 241 LYS A O 1
ATOM 1997 N N . GLY A 1 242 ? -20.354 -0.797 16.570 1.00 91.19 242 GLY A N 1
ATOM 1998 C CA . GLY A 1 242 ? -20.384 -0.206 15.241 1.00 91.19 242 GLY A CA 1
ATOM 1999 C C . GLY A 1 242 ? -19.265 -0.720 14.349 1.00 91.19 242 GLY A C 1
ATOM 2000 O O . GLY A 1 242 ? -18.194 -1.101 14.829 1.00 91.19 242 GLY A O 1
ATOM 2001 N N . VAL A 1 243 ? -19.516 -0.683 13.040 1.00 92.00 243 VAL A N 1
ATOM 2002 C CA . VAL A 1 243 ? -18.538 -1.002 11.994 1.00 92.00 243 VAL A CA 1
ATOM 2003 C C . VAL A 1 243 ? -18.497 0.120 10.963 1.00 92.00 243 VAL A C 1
ATOM 2005 O O . VAL A 1 243 ? -19.541 0.652 10.583 1.00 92.00 243 VAL A O 1
ATOM 2008 N N . TYR A 1 244 ? -17.290 0.455 10.516 1.00 90.44 244 TYR A N 1
ATOM 2009 C CA . TYR A 1 244 ? -16.996 1.457 9.494 1.00 90.44 244 TYR A CA 1
ATOM 2010 C C . TYR A 1 244 ? -16.111 0.861 8.390 1.00 90.44 244 TYR A C 1
ATOM 2012 O O . TYR A 1 244 ? -15.036 0.304 8.716 1.00 90.44 244 TYR A O 1
#